Protein AF-A0A523YS04-F1 (afdb_monomer)

Secondary structure (DSSP, 8-state):
--SSHHHHHTTSSSSHHHHHHHHHHTTTTTSS-SS--HHHHHHHHHHHHH-HHHHHHHHTTPPEEHHHHHHHHHHTT-----HHHHHHHHS--HHHHSS-GGGTT-HHHHHHHHHHSEETTEEGGG-EE-HHHHHHHHHHHHHHHHHHHS-HHHHHHHHTT--HHHHHHHHGGG-S-HHHHHHHHHTSPPPSS-PPPPPTTTS--TTS--HHHHHHHHHHHHHHHHHH-HHHHHHHHHHS---HHHHHHHHHHHHHHHHHHHHHHHHHHHTT--

Solvent-accessible surface area (backbone atoms only — not comparable to full-atom values): 16155 Å² total; per-residue (Å²): 141,91,86,60,66,72,72,54,60,76,62,61,59,95,46,74,56,33,54,44,45,55,55,43,47,61,58,50,74,64,76,80,58,98,57,92,45,72,65,55,57,50,50,36,50,48,47,48,68,76,31,62,64,54,54,50,46,68,74,40,97,46,53,42,34,70,67,56,47,36,51,54,30,48,72,69,78,42,78,68,64,30,68,23,39,49,50,68,37,29,44,83,50,73,76,65,68,72,48,56,78,88,66,56,83,39,64,45,58,52,39,60,44,44,77,76,33,58,57,94,84,34,53,54,92,74,48,51,35,40,70,67,37,44,53,50,13,53,55,49,47,50,52,52,16,47,75,77,58,70,33,48,54,59,33,48,69,65,44,27,74,30,48,42,40,58,47,48,63,76,42,44,92,77,67,59,55,66,65,61,50,50,52,56,58,68,68,48,76,74,76,92,66,81,78,74,82,74,52,76,89,74,51,73,65,89,85,59,85,51,70,87,71,36,56,65,57,47,44,52,51,50,52,49,38,49,70,77,39,48,72,64,42,54,53,56,52,68,72,49,83,65,55,72,67,58,45,52,56,49,52,55,50,50,54,54,49,54,54,51,47,55,69,68,44,48,75,65,52,59,71,72,76,115

Foldseek 3Di:
DPPDPVVDVVQAAPDLLNVVVLVVVLVVVPVPDPDDDPVSVVLSVVLCVQCVVSVVCRPDQHFAALVNVQVNQVSSPHDRFDPLLCCLQQPDCPVVVVPPPVVVPAPPVVLVVLCVDDDVNHRSNPDTGGPVSRVRSSVVLVVQCCVQPVDSVVSCVPRRHDRNRVVCVSRVVVPDDPVVVVVVVVPDPDDPDDDDDDPPVRDDPPPDPDPPVCPVVVVVVLLCCCVVPVPVSVVVVVVDPDDPVVVVVVVVVSVVVVVVCCVPCVVVVVVVVD

pLDDT: mean 70.74, std 16.55, range [24.36, 95.44]

Structure (mmCIF, N/CA/C/O backbone):
data_AF-A0A523YS04-F1
#
_entry.id   AF-A0A523YS04-F1
#
loop_
_atom_site.group_PDB
_atom_site.id
_atom_site.type_symbol
_atom_site.label_atom_id
_atom_site.label_alt_id
_atom_site.label_comp_id
_atom_site.label_asym_id
_atom_site.label_entity_id
_atom_site.label_seq_id
_atom_site.pdbx_PDB_ins_code
_atom_site.Cartn_x
_atom_site.Cartn_y
_atom_site.Cartn_z
_atom_site.occupancy
_atom_site.B_iso_or_equiv
_atom_site.auth_seq_id
_atom_site.auth_comp_id
_atom_site.auth_asym_id
_atom_site.auth_atom_id
_atom_site.pdbx_PDB_model_num
ATOM 1 N N . MET A 1 1 ? -13.878 17.665 -5.834 1.00 30.77 1 MET A N 1
ATOM 2 C CA . MET A 1 1 ? -13.695 16.833 -4.626 1.00 30.77 1 MET A CA 1
ATOM 3 C C . MET A 1 1 ? -12.308 17.177 -4.100 1.00 30.77 1 MET A C 1
ATOM 5 O O . MET A 1 1 ? -11.351 16.696 -4.670 1.00 30.77 1 MET A O 1
ATOM 9 N N . ASN A 1 2 ? -12.208 18.118 -3.151 1.00 31.73 2 ASN A N 1
ATOM 10 C CA . ASN A 1 2 ? -10.954 18.813 -2.797 1.00 31.73 2 ASN A CA 1
ATOM 11 C C . ASN A 1 2 ? -10.686 18.769 -1.278 1.00 31.73 2 ASN A C 1
ATOM 13 O O . ASN A 1 2 ? -10.389 19.767 -0.639 1.00 31.73 2 ASN A O 1
ATOM 17 N N . PHE A 1 3 ? -10.895 17.601 -0.674 1.00 24.36 3 PHE A N 1
ATOM 18 C CA . PHE A 1 3 ? -10.728 17.377 0.763 1.00 24.36 3 PHE A CA 1
ATOM 19 C C . PHE A 1 3 ? -9.815 16.164 0.932 1.00 24.36 3 PHE A C 1
ATOM 21 O O . PHE A 1 3 ? -10.336 15.050 0.977 1.00 24.36 3 PHE A O 1
ATOM 28 N N . ARG A 1 4 ? -8.483 16.371 0.944 1.00 37.19 4 ARG A N 1
ATOM 29 C CA . ARG A 1 4 ? -7.430 15.512 1.561 1.00 37.19 4 ARG A CA 1
ATOM 30 C C . ARG A 1 4 ? -6.033 15.609 0.930 1.00 37.19 4 ARG A C 1
ATOM 32 O O . ARG A 1 4 ? -5.123 15.020 1.503 1.00 37.19 4 ARG A O 1
ATOM 39 N N . GLU A 1 5 ? -5.831 16.313 -0.181 1.00 35.84 5 GLU A N 1
ATOM 40 C CA . GLU A 1 5 ? -4.489 16.404 -0.789 1.00 35.84 5 GLU A CA 1
ATOM 41 C C . GLU A 1 5 ? -3.528 17.253 0.065 1.00 35.84 5 GLU A C 1
ATOM 43 O O . GLU A 1 5 ? -2.462 16.759 0.426 1.00 35.84 5 GLU A O 1
ATOM 48 N N . GLU A 1 6 ? -3.964 18.415 0.565 1.00 34.78 6 GLU A N 1
ATOM 49 C CA . GLU A 1 6 ? -3.136 19.297 1.415 1.00 34.78 6 GLU A CA 1
ATOM 50 C C . GLU A 1 6 ? -2.697 18.639 2.741 1.00 34.78 6 GLU A C 1
ATOM 52 O O . GLU A 1 6 ? -1.557 18.773 3.174 1.00 34.78 6 GLU A O 1
ATOM 57 N N . LEU A 1 7 ? -3.557 17.823 3.366 1.00 34.66 7 LEU A N 1
ATOM 58 C CA . LEU A 1 7 ? -3.246 17.182 4.656 1.00 34.66 7 LEU A CA 1
ATOM 59 C C . LEU A 1 7 ? -2.277 15.989 4.531 1.00 34.66 7 LEU A C 1
ATOM 61 O O . LEU A 1 7 ? -1.711 15.538 5.526 1.00 34.66 7 LEU A O 1
ATOM 65 N N . ILE A 1 8 ? -2.105 15.451 3.319 1.00 39.50 8 ILE A N 1
ATOM 66 C CA . ILE A 1 8 ? -1.147 14.377 3.012 1.00 39.50 8 ILE A CA 1
ATOM 67 C C . ILE A 1 8 ? 0.174 14.968 2.497 1.00 39.50 8 ILE A C 1
ATOM 69 O O . ILE A 1 8 ? 1.219 14.327 2.626 1.00 39.50 8 ILE A O 1
ATOM 73 N N . GLU A 1 9 ? 0.159 16.179 1.942 1.00 40.25 9 GLU A N 1
ATOM 74 C CA . GLU A 1 9 ? 1.363 16.864 1.472 1.00 40.25 9 GLU A CA 1
ATOM 75 C C . GLU A 1 9 ? 2.272 17.340 2.608 1.00 40.25 9 GLU A C 1
ATOM 77 O O . GLU A 1 9 ? 3.474 17.083 2.527 1.00 40.25 9 GLU A O 1
ATOM 82 N N . ASP A 1 10 ? 1.717 17.853 3.709 1.00 38.41 10 ASP A N 1
ATOM 83 C CA . ASP A 1 10 ? 2.519 18.352 4.839 1.00 38.41 10 ASP A CA 1
ATOM 84 C C . ASP A 1 10 ? 3.000 17.260 5.814 1.00 38.41 10 ASP A C 1
ATOM 86 O O . ASP A 1 10 ? 4.009 17.425 6.501 1.00 38.41 10 ASP A O 1
ATOM 90 N N . LEU A 1 11 ? 2.331 16.101 5.869 1.00 37.88 11 LEU A N 1
ATOM 91 C CA . LEU A 1 11 ? 2.656 15.044 6.843 1.00 37.88 11 LEU A CA 1
ATOM 92 C C . LEU A 1 11 ? 3.800 14.108 6.400 1.00 37.88 11 LEU A C 1
ATOM 94 O O . LEU A 1 11 ? 4.247 13.241 7.161 1.00 37.88 11 LEU A O 1
ATOM 98 N N . VAL A 1 12 ? 4.250 14.212 5.148 1.00 46.81 12 VAL A N 1
ATOM 99 C CA . VAL A 1 12 ? 4.975 13.124 4.483 1.00 46.81 12 VAL A CA 1
ATOM 100 C C . VAL A 1 12 ? 6.348 13.590 3.980 1.00 46.81 12 VAL A C 1
ATOM 102 O O . VAL A 1 12 ? 6.542 13.903 2.808 1.00 46.81 12 VAL A O 1
ATOM 105 N N . LEU A 1 13 ? 7.329 13.446 4.888 1.00 50.59 13 LEU A N 1
ATOM 106 C CA . LEU A 1 13 ? 8.740 13.095 4.633 1.00 50.59 13 LEU A CA 1
ATOM 107 C C . LEU A 1 13 ? 9.811 14.201 4.592 1.00 50.59 13 LEU A C 1
ATOM 109 O O . LEU A 1 13 ? 10.817 14.020 3.909 1.00 50.59 13 LEU A O 1
ATOM 113 N N . THR A 1 14 ? 9.744 15.271 5.374 1.00 46.66 14 THR A N 1
ATOM 114 C CA . THR A 1 14 ? 11.003 15.935 5.802 1.00 46.66 14 THR A CA 1
ATOM 115 C C . THR A 1 14 ? 11.655 15.218 6.994 1.00 46.66 14 THR A C 1
ATOM 117 O O . THR A 1 14 ? 12.860 15.350 7.210 1.00 46.66 14 THR A O 1
ATOM 120 N N . ASP A 1 15 ? 10.896 14.372 7.699 1.00 50.69 15 ASP A N 1
ATOM 121 C CA . ASP A 1 15 ? 11.325 13.647 8.895 1.00 50.69 15 ASP A CA 1
ATOM 122 C C . ASP A 1 15 ? 11.385 12.116 8.661 1.00 50.69 15 ASP A C 1
ATOM 124 O O . ASP A 1 15 ? 10.426 11.520 8.152 1.00 50.69 15 ASP A O 1
ATOM 128 N N . PRO A 1 16 ? 12.486 11.434 9.043 1.00 51.34 16 PRO A N 1
ATOM 129 C CA . PRO A 1 16 ? 12.542 9.984 9.245 1.00 51.34 16 PRO A CA 1
ATOM 130 C C . PRO A 1 16 ? 11.320 9.366 9.935 1.00 51.34 16 PRO A C 1
ATOM 132 O O . PRO A 1 16 ? 10.964 8.228 9.613 1.00 51.34 16 PRO A O 1
ATOM 135 N N . ALA A 1 17 ? 10.641 10.108 10.816 1.00 49.09 17 ALA A N 1
ATOM 136 C CA . ALA A 1 17 ? 9.421 9.640 11.456 1.00 49.09 17 ALA A CA 1
ATOM 137 C C . ALA A 1 17 ? 8.275 9.361 10.481 1.00 49.09 17 ALA A C 1
ATOM 139 O O . ALA A 1 17 ? 7.614 8.331 10.602 1.00 49.09 17 ALA A O 1
ATOM 140 N N . SER A 1 18 ? 8.103 10.191 9.451 1.00 53.31 18 SER A N 1
ATOM 141 C CA . SER A 1 18 ? 7.066 10.003 8.434 1.00 53.31 18 SER A CA 1
ATOM 142 C C . SER A 1 18 ? 7.276 8.728 7.614 1.00 53.31 18 SER A C 1
ATOM 144 O O . SER A 1 18 ? 6.300 8.138 7.172 1.00 53.31 18 SER A O 1
ATOM 146 N N . THR A 1 19 ? 8.519 8.256 7.427 1.00 54.72 19 THR A N 1
ATOM 147 C CA . THR A 1 19 ? 8.796 6.995 6.699 1.00 54.72 19 THR A CA 1
ATOM 148 C C . THR A 1 19 ? 8.399 5.785 7.534 1.00 54.72 19 THR A C 1
ATOM 150 O O . THR A 1 19 ? 7.782 4.849 7.028 1.00 54.72 19 THR A O 1
ATOM 153 N N . VAL A 1 20 ? 8.722 5.816 8.829 1.00 54.12 20 VAL A N 1
ATOM 154 C CA . VAL A 1 20 ? 8.355 4.747 9.762 1.00 54.12 20 VAL A CA 1
ATOM 155 C C . VAL A 1 20 ? 6.853 4.767 10.060 1.00 54.12 20 VAL A C 1
ATOM 157 O O . VAL A 1 20 ? 6.254 3.703 10.181 1.00 54.12 20 VAL A O 1
ATOM 160 N N . LEU A 1 21 ? 6.215 5.941 10.070 1.00 55.28 21 LEU A N 1
ATOM 161 C CA . LEU A 1 21 ? 4.758 6.078 10.064 1.00 55.28 21 LEU A CA 1
ATOM 162 C C . LEU A 1 21 ? 4.161 5.514 8.776 1.00 55.28 21 LEU A C 1
ATOM 164 O O . LEU A 1 21 ? 3.240 4.721 8.868 1.00 55.28 21 LEU A O 1
ATOM 168 N N . LEU A 1 22 ? 4.696 5.821 7.589 1.00 57.56 22 LEU A N 1
ATOM 169 C CA . LEU A 1 22 ? 4.218 5.266 6.311 1.00 57.56 22 LEU A CA 1
ATOM 170 C C . LEU A 1 22 ? 4.260 3.726 6.307 1.00 57.56 22 LEU A C 1
ATOM 172 O O . LEU A 1 22 ? 3.346 3.053 5.836 1.00 57.56 22 LEU A O 1
ATOM 176 N N . ILE A 1 23 ? 5.312 3.179 6.908 1.00 55.62 23 ILE A N 1
ATOM 177 C CA . ILE A 1 23 ? 5.517 1.758 7.170 1.00 55.62 23 ILE A CA 1
ATOM 178 C C . ILE A 1 23 ? 4.533 1.206 8.223 1.00 55.62 23 ILE A C 1
ATOM 180 O O . ILE A 1 23 ? 3.983 0.118 8.054 1.00 55.62 23 ILE A O 1
ATOM 184 N N . GLY A 1 24 ? 4.289 1.941 9.309 1.00 58.28 24 GLY A N 1
ATOM 185 C CA . GLY A 1 24 ? 3.264 1.625 10.304 1.00 58.28 24 GLY A CA 1
ATOM 186 C C . GLY A 1 24 ? 1.855 1.674 9.704 1.00 58.28 24 GLY A C 1
ATOM 187 O O . GLY A 1 24 ? 1.011 0.847 10.028 1.00 58.28 24 GLY A O 1
ATOM 188 N N . TYR A 1 25 ? 1.629 2.555 8.732 1.00 53.62 25 TYR A N 1
ATOM 189 C CA . TYR A 1 25 ? 0.399 2.686 7.959 1.00 53.62 25 TYR A CA 1
ATOM 190 C C . TYR A 1 25 ? 0.177 1.492 7.024 1.00 53.62 25 TYR A C 1
ATOM 192 O O . TYR A 1 25 ? -0.967 1.068 6.870 1.00 53.62 25 TYR A O 1
ATOM 200 N N . LEU A 1 26 ? 1.237 0.871 6.480 1.00 53.47 26 LEU A N 1
ATOM 201 C CA . LEU A 1 26 ? 1.123 -0.418 5.776 1.00 53.47 26 LEU A CA 1
ATOM 202 C C . LEU A 1 26 ? 0.589 -1.543 6.688 1.00 53.47 26 LEU A C 1
ATOM 204 O O . LEU A 1 26 ? 0.073 -2.538 6.181 1.00 53.47 26 LEU A O 1
ATOM 208 N N . ARG A 1 27 ? 0.657 -1.396 8.023 1.00 52.44 27 ARG A N 1
ATOM 209 C CA . ARG A 1 27 ? 0.060 -2.347 8.981 1.00 52.44 27 ARG A CA 1
ATOM 210 C C . ARG A 1 27 ? -1.458 -2.186 9.124 1.00 52.44 27 ARG A C 1
ATOM 212 O O . ARG A 1 27 ? -2.102 -3.108 9.608 1.00 52.44 27 ARG A O 1
ATOM 219 N N . GLY A 1 28 ? -2.030 -1.044 8.727 1.00 47.72 28 GLY A N 1
ATOM 220 C CA . GLY A 1 28 ? -3.400 -0.669 9.099 1.00 47.72 28 GLY A CA 1
ATOM 221 C C . GLY A 1 28 ? -3.565 -0.318 10.586 1.00 47.72 28 GLY A C 1
ATOM 222 O O . GLY A 1 28 ? -4.682 -0.062 11.022 1.00 47.72 28 GLY A O 1
ATOM 223 N N . ASP A 1 29 ? -2.469 -0.268 11.350 1.00 47.31 29 ASP A N 1
ATOM 224 C CA . ASP A 1 29 ? -2.491 -0.050 12.803 1.00 47.31 29 ASP A CA 1
ATOM 225 C C . ASP A 1 29 ? -2.738 1.426 13.172 1.00 47.31 29 ASP A C 1
ATOM 227 O O . ASP A 1 29 ? -3.192 1.723 14.271 1.00 47.31 29 ASP A O 1
ATOM 231 N N . ILE A 1 30 ? -2.526 2.352 12.229 1.00 50.19 30 ILE A N 1
ATOM 232 C CA . ILE A 1 30 ? -2.719 3.805 12.408 1.00 50.19 30 ILE A CA 1
ATOM 233 C C . ILE A 1 30 ? -4.088 4.251 11.850 1.00 50.19 30 ILE A C 1
ATOM 235 O O . ILE A 1 30 ? -4.283 5.379 11.414 1.00 50.19 30 ILE A O 1
ATOM 239 N N . ALA A 1 31 ? -5.074 3.351 11.791 1.00 42.69 31 ALA A N 1
ATOM 240 C CA . ALA A 1 31 ? -6.420 3.711 11.339 1.00 42.69 31 ALA A CA 1
ATOM 241 C C . ALA A 1 31 ? -7.258 4.423 12.423 1.00 42.69 31 ALA A C 1
ATOM 243 O O . ALA A 1 31 ? -8.330 4.932 12.110 1.00 42.69 31 ALA A O 1
ATOM 244 N N . ALA A 1 32 ? -6.791 4.485 13.678 1.00 38.41 32 ALA A N 1
ATOM 245 C CA . ALA A 1 32 ? -7.613 4.939 14.805 1.00 38.41 32 ALA A CA 1
ATOM 246 C C . ALA A 1 32 ? -7.128 6.207 15.534 1.00 38.41 32 ALA A C 1
ATOM 248 O O . ALA A 1 32 ? -7.861 6.722 16.375 1.00 38.41 32 ALA A O 1
ATOM 249 N N . ALA A 1 33 ? -5.939 6.743 15.243 1.00 33.62 33 ALA A N 1
ATOM 250 C CA . ALA A 1 33 ? -5.368 7.834 16.034 1.00 33.62 33 ALA A CA 1
ATOM 251 C C . ALA A 1 33 ? -5.125 9.085 15.184 1.00 33.62 33 ALA A C 1
ATOM 253 O O . ALA A 1 33 ? -4.097 9.234 14.532 1.00 33.62 33 ALA A O 1
ATOM 254 N N . GLY A 1 34 ? -6.062 10.032 15.245 1.00 40.34 34 GLY A N 1
ATOM 255 C CA . GLY A 1 34 ? -5.853 11.422 14.824 1.00 40.34 34 GLY A CA 1
ATOM 256 C C . GLY A 1 34 ? -4.891 12.189 15.743 1.00 40.34 34 GLY A C 1
ATOM 257 O O . GLY A 1 34 ? -5.148 13.340 16.073 1.00 40.34 34 GLY A O 1
ATOM 258 N N . GLY A 1 35 ? -3.811 11.555 16.198 1.00 46.44 35 GLY A N 1
ATOM 259 C CA . GLY A 1 35 ? -2.810 12.166 17.058 1.00 46.44 35 GLY A CA 1
ATOM 260 C C . GLY A 1 35 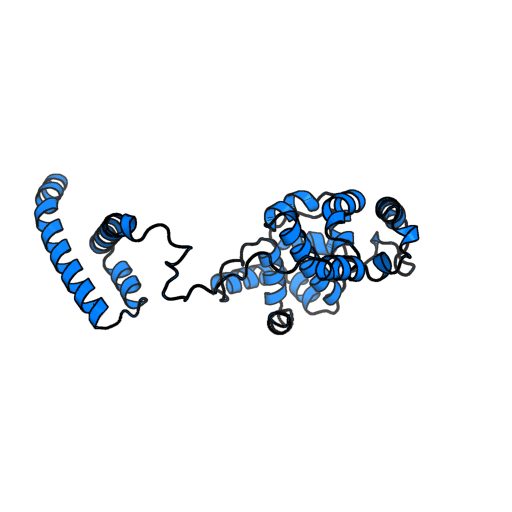? -1.613 11.246 17.229 1.00 46.44 35 GLY A C 1
ATOM 261 O O . GLY A 1 35 ? -1.781 10.092 17.614 1.00 46.44 35 GLY A O 1
ATOM 262 N N . GLU A 1 36 ? -0.420 11.777 16.958 1.00 52.53 36 GLU A N 1
ATOM 263 C CA . GLU A 1 36 ? 0.857 11.128 17.247 1.00 52.53 36 GLU A CA 1
ATOM 264 C C . GLU A 1 36 ? 0.912 10.774 18.737 1.00 52.53 36 GLU A C 1
ATOM 266 O O . GLU A 1 36 ? 1.201 11.619 19.593 1.00 52.53 36 GLU A O 1
ATOM 271 N N . SER A 1 37 ? 0.610 9.529 19.084 1.00 62.25 37 SER A N 1
ATOM 272 C CA . SER A 1 37 ? 0.760 9.103 20.467 1.00 62.25 37 SER A CA 1
ATOM 273 C C . SER A 1 37 ? 2.254 9.074 20.806 1.00 62.25 37 SER A C 1
ATOM 275 O O . SER A 1 37 ? 3.102 8.757 19.966 1.00 62.25 37 SER A O 1
ATOM 277 N N . ALA A 1 38 ? 2.615 9.407 22.049 1.00 65.38 38 ALA A N 1
ATOM 278 C CA . ALA A 1 38 ? 4.011 9.356 22.495 1.00 65.38 38 ALA A CA 1
ATOM 279 C C . ALA A 1 38 ? 4.654 7.976 22.230 1.00 65.38 38 ALA A C 1
ATOM 281 O O . ALA A 1 38 ? 5.838 7.899 21.904 1.00 65.38 38 ALA A O 1
ATOM 282 N N . SER A 1 39 ? 3.853 6.902 22.263 1.00 65.81 39 SER A N 1
ATOM 283 C CA . SER A 1 39 ? 4.303 5.545 21.950 1.00 65.81 39 SER A CA 1
ATOM 284 C C . SER A 1 39 ? 4.648 5.339 20.473 1.00 65.81 39 SER A C 1
ATOM 286 O O . SER A 1 39 ? 5.566 4.580 20.172 1.00 65.81 39 SER A O 1
ATOM 288 N N . GLU A 1 40 ? 3.961 6.006 19.540 1.00 63.50 40 GLU A N 1
ATOM 289 C CA . GLU A 1 40 ? 4.297 5.933 18.111 1.00 63.50 40 GLU A CA 1
ATOM 290 C C . GLU A 1 40 ? 5.622 6.632 17.823 1.00 63.50 40 GLU A C 1
ATOM 292 O O . GLU A 1 40 ? 6.494 6.039 17.187 1.00 63.50 40 GLU A O 1
ATOM 297 N N . LYS A 1 41 ? 5.827 7.843 18.361 1.00 67.12 41 LYS A N 1
ATOM 298 C CA . LYS A 1 41 ? 7.117 8.547 18.253 1.00 67.12 41 LYS A CA 1
ATOM 299 C C . LYS A 1 41 ? 8.254 7.724 18.847 1.00 67.12 41 LYS A C 1
ATOM 301 O O . LYS A 1 41 ? 9.338 7.653 18.272 1.00 67.12 41 LYS A O 1
ATOM 306 N N . GLU A 1 42 ? 8.019 7.071 19.978 1.00 75.19 42 GLU A N 1
ATOM 307 C CA . GLU A 1 42 ? 9.026 6.236 20.625 1.00 75.19 42 GLU A CA 1
ATOM 308 C C . GLU A 1 42 ? 9.333 4.952 19.841 1.00 75.19 42 GLU A C 1
ATOM 310 O O . GLU A 1 42 ? 10.506 4.595 19.687 1.00 75.19 42 GLU A O 1
ATOM 315 N N . TYR A 1 43 ? 8.316 4.302 19.266 1.00 70.38 43 TYR A N 1
ATOM 316 C CA . TYR A 1 43 ? 8.489 3.153 18.375 1.00 70.38 43 TYR A CA 1
ATOM 317 C C . TYR A 1 43 ? 9.272 3.533 17.115 1.00 70.38 43 TYR A C 1
ATOM 319 O O . TYR A 1 43 ? 10.261 2.888 16.768 1.00 70.38 43 TYR A O 1
ATOM 327 N N . VAL A 1 44 ? 8.893 4.640 16.481 1.00 65.94 44 VAL A N 1
ATOM 328 C CA . VAL A 1 44 ? 9.584 5.215 15.327 1.00 65.94 44 VAL A CA 1
ATOM 329 C C . VAL A 1 44 ? 11.053 5.494 15.645 1.00 65.94 44 VAL A C 1
ATOM 331 O O . VAL A 1 44 ? 11.951 5.037 14.933 1.00 65.94 44 VAL A O 1
ATOM 334 N N . ASN A 1 45 ? 11.315 6.178 16.758 1.00 70.19 45 ASN A N 1
ATOM 335 C CA . ASN A 1 45 ? 12.669 6.466 17.219 1.00 70.19 45 ASN A CA 1
ATOM 336 C C . ASN A 1 45 ? 13.439 5.187 17.575 1.00 70.19 45 ASN A C 1
ATOM 338 O O . ASN A 1 45 ? 14.651 5.122 17.381 1.00 70.19 45 ASN A O 1
ATOM 342 N N . SER A 1 46 ? 12.770 4.144 18.072 1.00 75.44 46 SER A N 1
ATOM 343 C CA . SER A 1 46 ? 13.363 2.819 18.289 1.00 75.44 46 SER A CA 1
ATOM 344 C C . SER A 1 46 ? 13.802 2.172 16.970 1.00 75.44 46 SER A C 1
ATOM 346 O O . SER A 1 46 ? 14.949 1.742 16.860 1.00 75.44 46 SER A O 1
ATOM 348 N N . CYS A 1 47 ? 12.959 2.187 15.934 1.00 65.75 47 CYS A N 1
ATOM 349 C CA . CYS A 1 47 ? 13.312 1.690 14.600 1.00 65.75 47 CYS A CA 1
ATOM 350 C C . CYS A 1 47 ? 14.476 2.478 13.979 1.00 65.75 47 CYS A C 1
ATOM 352 O O . CYS A 1 47 ? 15.431 1.877 13.488 1.00 65.75 47 CYS A O 1
ATOM 354 N N . ILE A 1 48 ? 14.453 3.814 14.061 1.00 68.00 48 ILE A N 1
ATOM 355 C CA . ILE A 1 48 ? 15.542 4.671 13.559 1.00 68.00 48 ILE A CA 1
ATOM 356 C C . ILE A 1 48 ? 16.856 4.383 14.300 1.00 68.00 48 ILE A C 1
ATOM 358 O O . ILE A 1 48 ? 17.911 4.322 13.669 1.00 68.00 48 ILE A O 1
ATOM 362 N N . ARG A 1 49 ? 16.807 4.173 15.625 1.00 76.06 49 ARG A N 1
ATOM 363 C CA . ARG A 1 49 ? 17.983 3.795 16.431 1.00 76.06 49 ARG A CA 1
ATOM 364 C C . ARG A 1 49 ? 18.550 2.437 16.021 1.00 76.06 49 ARG A C 1
ATOM 366 O O . ARG A 1 49 ? 19.765 2.294 15.945 1.00 76.06 49 ARG A O 1
ATOM 373 N N . ARG A 1 50 ? 17.685 1.461 15.731 1.00 68.25 50 ARG A N 1
ATOM 374 C CA . ARG A 1 50 ? 18.082 0.105 15.309 1.00 68.25 50 ARG A CA 1
ATOM 375 C C . ARG A 1 50 ? 18.624 0.052 13.881 1.00 68.25 50 ARG A C 1
ATOM 377 O O . ARG A 1 50 ? 19.340 -0.883 13.544 1.00 68.25 50 ARG A O 1
ATOM 384 N N . ALA A 1 51 ? 18.318 1.053 13.059 1.00 68.81 51 ALA A N 1
ATOM 385 C CA . ALA A 1 51 ? 18.699 1.079 11.656 1.00 68.81 51 ALA A CA 1
ATOM 386 C C . ALA A 1 51 ? 19.299 2.440 11.247 1.00 68.81 51 ALA A C 1
ATOM 388 O O . ALA A 1 51 ? 18.681 3.204 10.503 1.00 68.81 51 ALA A O 1
ATOM 389 N N . PRO A 1 52 ? 20.541 2.764 11.655 1.00 71.75 52 PRO A N 1
ATOM 390 C CA . PRO A 1 52 ? 21.206 4.008 11.246 1.00 71.75 52 PRO A CA 1
ATOM 391 C C . PRO A 1 52 ? 21.374 4.120 9.719 1.00 71.75 52 PRO A C 1
ATOM 393 O O . PRO A 1 52 ? 21.431 5.224 9.174 1.00 71.75 52 PRO A O 1
ATOM 396 N N . GLN A 1 53 ? 21.393 2.985 9.014 1.00 67.81 53 GLN A N 1
ATOM 397 C CA . GLN A 1 53 ? 21.371 2.926 7.552 1.00 67.81 53 GLN A CA 1
ATOM 398 C C . GLN A 1 53 ? 20.051 3.462 6.974 1.00 67.81 53 GLN A C 1
ATOM 400 O O . GLN A 1 53 ? 20.081 4.184 5.985 1.00 67.81 53 GLN A O 1
ATOM 405 N N . LEU A 1 54 ? 18.922 3.234 7.653 1.00 67.88 54 LEU A N 1
ATOM 406 C CA . LEU A 1 54 ? 17.603 3.774 7.302 1.00 67.88 54 LEU A CA 1
ATOM 407 C C . LEU A 1 54 ? 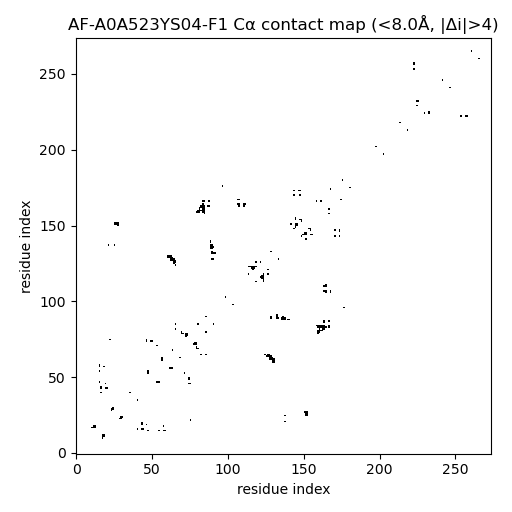17.628 5.304 7.314 1.00 67.88 54 LEU A C 1
ATOM 409 O O . LEU A 1 54 ? 17.141 5.951 6.395 1.00 67.88 54 LEU A O 1
ATOM 413 N N . LYS A 1 55 ? 18.287 5.900 8.316 1.00 71.25 55 LYS A N 1
ATOM 414 C CA . LYS A 1 55 ? 18.465 7.356 8.403 1.00 71.25 55 LYS A CA 1
ATOM 415 C C . LYS A 1 55 ? 19.294 7.898 7.236 1.00 71.25 55 LYS A C 1
ATOM 417 O O . LYS A 1 55 ? 18.964 8.961 6.719 1.00 71.25 55 LYS A O 1
ATOM 422 N N . LYS A 1 56 ? 20.340 7.181 6.804 1.00 71.38 56 LYS A N 1
ATOM 423 C CA . LYS A 1 56 ? 21.125 7.546 5.610 1.00 71.38 56 LYS A CA 1
ATOM 424 C C . LYS A 1 56 ? 20.303 7.398 4.326 1.00 71.38 56 LYS A C 1
ATOM 426 O O . LYS A 1 56 ? 20.342 8.296 3.496 1.00 71.38 56 LYS A O 1
ATOM 431 N N . MET A 1 57 ? 19.522 6.326 4.207 1.00 66.75 57 MET A N 1
ATOM 432 C CA . MET A 1 57 ? 18.649 6.064 3.057 1.00 66.75 57 MET A CA 1
ATOM 433 C C . MET A 1 57 ? 17.520 7.094 2.935 1.00 66.75 57 MET A C 1
ATOM 435 O O . MET A 1 57 ? 17.201 7.505 1.830 1.00 66.75 57 MET A O 1
ATOM 439 N N . ILE A 1 58 ? 16.949 7.545 4.057 1.00 66.88 58 ILE A N 1
ATOM 440 C CA . ILE A 1 58 ? 15.873 8.548 4.074 1.00 66.88 58 ILE A CA 1
ATOM 441 C C . ILE A 1 58 ? 16.409 9.966 3.842 1.00 66.88 58 ILE A C 1
ATOM 443 O O . ILE A 1 58 ? 15.742 10.776 3.200 1.00 66.88 58 ILE A O 1
ATOM 447 N N . LYS A 1 59 ? 17.587 10.295 4.393 1.00 72.19 59 LYS A N 1
ATOM 448 C CA . LYS A 1 59 ? 18.180 11.635 4.255 1.00 72.19 59 LYS A CA 1
ATOM 449 C C . LYS A 1 59 ? 18.891 11.851 2.922 1.00 72.19 59 LYS A C 1
ATOM 451 O O . LYS A 1 59 ? 19.001 12.992 2.489 1.00 72.19 59 LYS A O 1
ATOM 456 N N . GLY A 1 60 ? 19.410 10.796 2.301 1.00 68.31 60 GLY A N 1
ATOM 457 C CA . GLY A 1 60 ? 19.977 10.886 0.963 1.00 68.31 60 GLY A CA 1
ATOM 458 C C . GLY A 1 60 ? 18.879 10.897 -0.098 1.00 68.31 60 GLY A C 1
ATOM 459 O O . GLY A 1 60 ? 17.817 10.313 0.100 1.00 68.31 60 GLY A O 1
ATOM 460 N N . ASN A 1 61 ? 19.171 11.446 -1.279 1.00 69.94 61 ASN A N 1
ATOM 461 C CA . ASN A 1 61 ? 18.441 11.130 -2.519 1.00 69.94 61 ASN A CA 1
ATOM 462 C C . ASN A 1 61 ? 18.701 9.668 -2.953 1.00 69.94 61 ASN A C 1
ATOM 464 O O . ASN A 1 61 ? 18.934 9.371 -4.124 1.00 69.94 61 ASN A O 1
ATOM 468 N N . CYS A 1 62 ? 18.745 8.746 -1.991 1.00 74.81 62 CYS A N 1
ATOM 469 C CA . CYS A 1 62 ? 19.024 7.346 -2.212 1.00 74.81 62 CYS A CA 1
ATOM 470 C C . CYS A 1 62 ? 17.815 6.723 -2.898 1.00 74.81 62 CYS A C 1
ATOM 472 O O . CYS A 1 62 ? 16.684 6.817 -2.423 1.00 74.81 62 CYS A O 1
ATOM 474 N N . ARG A 1 63 ? 18.076 6.076 -4.028 1.00 87.81 63 ARG A N 1
ATOM 475 C CA . ARG A 1 63 ? 17.095 5.231 -4.694 1.00 87.81 63 ARG A CA 1
ATOM 476 C C . ARG A 1 63 ? 17.145 3.847 -4.036 1.00 87.81 63 ARG A C 1
ATOM 478 O O . ARG A 1 63 ? 18.233 3.375 -3.714 1.00 87.81 63 ARG A O 1
ATOM 485 N N . LEU A 1 64 ? 15.991 3.224 -3.815 1.00 89.12 64 LEU A N 1
ATOM 486 C CA . LEU A 1 64 ? 15.858 1.933 -3.142 1.00 89.12 64 LEU A CA 1
ATOM 487 C C . LEU A 1 64 ? 15.724 0.806 -4.162 1.00 89.12 64 LEU A C 1
ATOM 489 O O . LEU A 1 64 ? 14.774 0.780 -4.942 1.00 89.12 64 LEU A O 1
ATOM 493 N N . SER A 1 65 ? 16.637 -0.157 -4.127 1.00 91.94 65 SER A N 1
ATOM 494 C CA . SER A 1 65 ? 16.472 -1.407 -4.869 1.00 91.94 65 SER A CA 1
ATOM 495 C C . SER A 1 65 ? 15.432 -2.313 -4.203 1.00 91.94 65 SER A C 1
ATOM 497 O O . SER A 1 65 ? 15.135 -2.175 -3.014 1.00 91.94 65 SER A O 1
ATOM 499 N N . PHE A 1 66 ? 14.925 -3.311 -4.930 1.00 91.75 66 PHE A N 1
ATOM 500 C CA . PHE A 1 66 ? 14.050 -4.350 -4.365 1.00 91.75 66 PHE A CA 1
ATOM 501 C C . PHE A 1 66 ? 14.659 -5.043 -3.131 1.00 91.75 66 PHE A C 1
ATOM 503 O O . PHE A 1 66 ? 13.970 -5.289 -2.139 1.00 91.75 66 PHE A O 1
ATOM 510 N N . ALA A 1 67 ? 15.961 -5.349 -3.174 1.00 91.44 67 ALA A N 1
ATOM 511 C CA . ALA A 1 67 ? 16.659 -5.977 -2.055 1.00 91.44 67 ALA A CA 1
ATOM 512 C C . ALA A 1 67 ? 16.719 -5.037 -0.843 1.00 91.44 67 ALA A C 1
ATOM 514 O O . ALA A 1 67 ? 16.339 -5.429 0.256 1.00 91.44 67 ALA A O 1
ATOM 515 N N . GLN A 1 68 ? 17.104 -3.773 -1.056 1.00 89.25 68 GLN A N 1
ATOM 516 C CA . GLN A 1 68 ? 17.131 -2.754 -0.001 1.00 89.25 68 GLN A CA 1
ATOM 517 C C . GLN A 1 68 ? 15.744 -2.511 0.595 1.00 89.25 68 GLN A C 1
ATOM 519 O O . GLN A 1 68 ? 15.619 -2.323 1.801 1.00 89.25 68 GLN A O 1
ATOM 524 N N . PHE A 1 69 ? 14.701 -2.547 -0.234 1.00 89.88 69 PHE A N 1
ATOM 525 C CA . PHE A 1 69 ? 13.322 -2.434 0.215 1.00 89.88 69 PHE A CA 1
ATOM 526 C C . PHE A 1 69 ? 12.920 -3.594 1.131 1.00 89.88 69 PHE A C 1
ATOM 528 O O . PHE A 1 69 ? 12.330 -3.378 2.183 1.00 89.88 69 PHE A O 1
ATOM 535 N N . ASN A 1 70 ? 13.277 -4.831 0.788 1.00 90.50 70 ASN A N 1
ATOM 536 C CA . ASN A 1 70 ? 12.991 -5.980 1.646 1.00 90.50 70 ASN A CA 1
ATOM 537 C C . ASN A 1 70 ? 13.798 -5.982 2.950 1.00 90.50 70 ASN A C 1
ATOM 539 O O . ASN A 1 70 ? 13.264 -6.373 3.984 1.00 90.50 70 ASN A O 1
ATOM 543 N N . GLU A 1 71 ? 15.043 -5.511 2.935 1.00 87.44 71 GLU A N 1
ATOM 544 C CA . GLU A 1 71 ? 15.811 -5.319 4.171 1.00 87.44 71 GLU A CA 1
ATOM 545 C C . GLU A 1 71 ? 15.192 -4.221 5.044 1.00 87.44 71 GLU A C 1
ATOM 547 O O . GLU A 1 71 ? 15.058 -4.392 6.256 1.00 87.44 71 GLU A O 1
ATOM 552 N N . LEU A 1 72 ? 14.702 -3.137 4.429 1.00 83.81 72 LEU A N 1
ATOM 553 C CA . LEU A 1 72 ? 13.913 -2.114 5.115 1.00 83.81 72 LEU A CA 1
ATOM 554 C C . LEU A 1 72 ? 12.691 -2.735 5.799 1.00 83.81 72 LEU A C 1
ATOM 556 O O . LEU A 1 72 ? 12.436 -2.404 6.951 1.00 83.81 72 LEU A O 1
ATOM 560 N N . LEU A 1 73 ? 11.978 -3.644 5.118 1.00 84.88 73 LEU A N 1
ATOM 561 C CA . LEU A 1 73 ? 10.832 -4.369 5.672 1.00 84.88 73 LEU A CA 1
ATOM 562 C C . LEU A 1 73 ? 11.214 -5.302 6.829 1.00 84.88 73 LEU A C 1
ATOM 564 O O . LEU A 1 73 ? 10.466 -5.411 7.797 1.00 84.88 73 LEU A O 1
ATOM 568 N N . LEU A 1 74 ? 12.371 -5.956 6.783 1.00 85.94 74 LEU A N 1
ATOM 569 C CA . LEU A 1 74 ? 12.819 -6.803 7.890 1.00 85.94 74 LEU A CA 1
ATOM 570 C C . LEU A 1 74 ? 13.182 -5.987 9.135 1.00 85.94 74 LEU A C 1
ATOM 572 O O . LEU A 1 74 ? 12.832 -6.374 10.249 1.00 85.94 74 LEU A O 1
ATOM 576 N N . LEU A 1 75 ? 13.817 -4.826 8.959 1.00 78.56 75 LEU A N 1
ATOM 577 C CA . LEU A 1 75 ? 14.220 -3.942 10.062 1.00 78.56 75 LEU A CA 1
ATOM 578 C C . LEU A 1 75 ? 13.039 -3.432 10.907 1.00 78.56 75 LEU A C 1
ATOM 580 O O . LEU A 1 75 ? 13.213 -3.043 12.063 1.00 78.56 75 LEU A O 1
ATOM 584 N N . ILE A 1 76 ? 11.837 -3.439 10.336 1.00 74.38 76 ILE A N 1
ATOM 585 C CA . ILE A 1 76 ? 10.577 -2.992 10.953 1.00 74.38 76 ILE A CA 1
ATOM 586 C C . ILE A 1 76 ? 9.654 -4.170 11.317 1.00 74.38 76 ILE A C 1
ATOM 588 O O . ILE A 1 76 ? 8.454 -3.970 11.539 1.00 74.38 76 ILE A O 1
ATOM 592 N N . ASP A 1 77 ? 10.193 -5.392 11.325 1.00 81.56 77 ASP A N 1
ATOM 593 C CA . ASP A 1 77 ? 9.463 -6.630 11.604 1.00 81.56 77 ASP A CA 1
ATOM 594 C C . ASP A 1 77 ? 8.241 -6.814 10.679 1.00 81.56 77 ASP A C 1
ATOM 596 O O . ASP A 1 77 ? 7.077 -6.931 11.095 1.00 81.56 77 ASP A O 1
ATOM 600 N N . LYS A 1 78 ? 8.492 -6.735 9.366 1.00 84.06 78 LYS A N 1
ATOM 601 C CA . LYS A 1 78 ? 7.522 -7.063 8.317 1.00 84.06 78 LYS A CA 1
ATOM 602 C C . LYS A 1 78 ? 8.026 -8.190 7.440 1.00 84.06 78 LYS A C 1
ATOM 604 O O . LYS A 1 78 ? 9.216 -8.401 7.234 1.00 84.06 78 LYS A O 1
ATOM 609 N N . ASN A 1 79 ? 7.050 -8.905 6.891 1.00 89.12 79 ASN A N 1
ATOM 610 C CA . ASN A 1 79 ? 7.310 -9.941 5.911 1.00 89.12 79 ASN A CA 1
ATOM 611 C C . ASN A 1 79 ? 7.871 -9.312 4.641 1.00 89.12 79 ASN A C 1
ATOM 613 O O . ASN A 1 79 ? 7.390 -8.267 4.202 1.00 89.12 79 ASN A O 1
ATOM 617 N N . ARG A 1 80 ? 8.832 -10.007 4.036 1.00 93.44 80 ARG A N 1
ATOM 618 C CA . ARG A 1 80 ? 9.315 -9.686 2.698 1.00 93.44 80 ARG A CA 1
ATOM 619 C C . ARG A 1 80 ? 8.169 -9.726 1.687 1.00 93.44 80 ARG A C 1
ATOM 621 O O . ARG A 1 80 ? 7.199 -10.472 1.852 1.00 93.44 80 ARG A O 1
ATOM 628 N N . ILE A 1 81 ? 8.325 -8.938 0.637 1.00 94.56 81 ILE A N 1
ATOM 629 C CA . ILE A 1 81 ? 7.459 -8.932 -0.534 1.00 94.56 81 ILE A CA 1
ATOM 630 C C . ILE A 1 81 ? 8.188 -9.541 -1.732 1.00 94.56 81 ILE A C 1
ATOM 632 O O . ILE A 1 81 ? 9.414 -9.467 -1.859 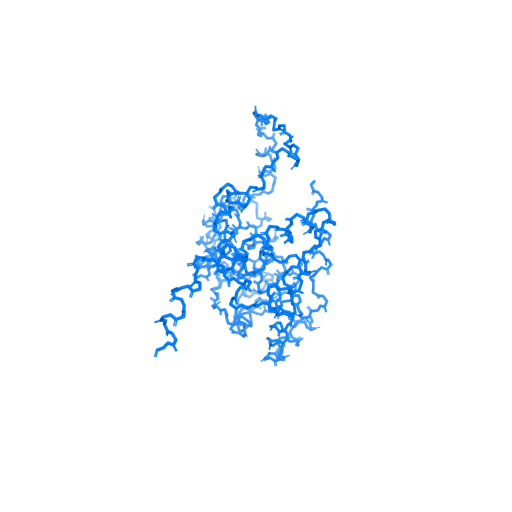1.00 94.56 81 ILE A O 1
ATOM 636 N N . GLY A 1 82 ? 7.414 -10.134 -2.627 1.00 94.19 82 GLY A N 1
ATOM 637 C CA . GLY A 1 82 ? 7.849 -10.616 -3.922 1.00 94.19 82 GLY A CA 1
ATOM 638 C C . GLY A 1 82 ? 8.084 -9.473 -4.904 1.00 94.19 82 GLY A C 1
ATOM 639 O O . GLY A 1 82 ? 7.577 -8.357 -4.754 1.00 94.19 82 GLY A O 1
ATOM 640 N N . LYS A 1 83 ? 8.854 -9.776 -5.951 1.00 92.62 83 LYS A N 1
ATOM 641 C CA . LYS A 1 83 ? 9.160 -8.833 -7.032 1.00 92.62 83 LYS A CA 1
ATOM 642 C C . LYS A 1 83 ? 7.898 -8.307 -7.713 1.00 92.62 83 LYS A C 1
ATOM 644 O O . LYS A 1 83 ? 7.835 -7.123 -8.012 1.00 92.62 83 LYS A O 1
ATOM 649 N N . GLY A 1 84 ? 6.890 -9.163 -7.908 1.00 91.06 84 GLY A N 1
ATOM 650 C CA . GLY A 1 84 ? 5.643 -8.765 -8.559 1.00 91.06 84 GLY A CA 1
ATOM 651 C C . GLY A 1 84 ? 4.937 -7.632 -7.824 1.00 91.06 84 GLY A C 1
ATOM 652 O O . GLY A 1 84 ? 4.626 -6.606 -8.421 1.00 91.06 84 GLY A O 1
ATOM 653 N N . PHE A 1 85 ? 4.806 -7.769 -6.504 1.00 94.00 85 PHE A N 1
ATOM 654 C CA . PHE A 1 85 ? 4.280 -6.714 -5.644 1.00 94.00 85 PHE A CA 1
ATOM 655 C C . PHE A 1 85 ? 5.112 -5.432 -5.730 1.00 94.00 85 PHE A C 1
ATOM 657 O O . PHE A 1 85 ? 4.561 -4.346 -5.903 1.00 94.00 85 PHE A O 1
ATOM 664 N N . PHE A 1 86 ? 6.439 -5.547 -5.618 1.00 92.94 86 PHE A N 1
ATOM 665 C CA . PHE A 1 86 ? 7.321 -4.382 -5.645 1.00 92.94 86 PHE A CA 1
ATOM 666 C C . PHE A 1 86 ? 7.185 -3.599 -6.955 1.00 92.94 86 PHE A C 1
ATOM 668 O O . PHE A 1 86 ? 6.967 -2.390 -6.937 1.00 92.94 86 PHE A O 1
ATOM 675 N N . TYR A 1 87 ? 7.270 -4.293 -8.087 1.00 90.38 87 TYR A N 1
ATOM 676 C CA . TYR A 1 87 ? 7.243 -3.653 -9.393 1.00 90.38 87 TYR A CA 1
ATOM 677 C C . TYR A 1 87 ? 5.872 -3.078 -9.737 1.00 90.38 87 TYR A C 1
ATOM 679 O O . TYR A 1 87 ? 5.802 -1.956 -10.220 1.00 90.38 87 TYR A O 1
ATOM 687 N N . TYR A 1 88 ? 4.787 -3.782 -9.412 1.00 90.00 88 TYR A N 1
ATOM 688 C CA . TYR A 1 88 ? 3.435 -3.295 -9.689 1.00 90.00 88 TYR A CA 1
ATOM 689 C C . TYR A 1 88 ? 3.104 -1.993 -8.947 1.00 90.00 88 TYR A C 1
ATOM 691 O O . TYR A 1 88 ? 2.527 -1.056 -9.509 1.00 90.00 88 TYR A O 1
ATOM 699 N N . PHE A 1 89 ? 3.459 -1.915 -7.662 1.00 91.44 89 PHE A N 1
ATOM 700 C CA . PHE A 1 89 ? 3.095 -0.755 -6.858 1.00 91.44 89 PHE A CA 1
ATOM 701 C C . PHE A 1 89 ? 4.110 0.377 -6.955 1.00 91.44 89 PHE A C 1
ATOM 703 O O . PHE A 1 89 ? 3.692 1.523 -7.068 1.00 91.44 89 PHE A O 1
ATOM 710 N N . PHE A 1 90 ? 5.410 0.090 -6.910 1.00 90.56 90 PHE A N 1
ATOM 711 C CA . PHE A 1 90 ? 6.419 1.121 -6.649 1.00 90.56 90 PHE A CA 1
ATOM 712 C C . PHE A 1 90 ? 7.207 1.574 -7.873 1.00 90.56 90 PHE A C 1
ATOM 714 O O . PHE A 1 90 ? 7.880 2.599 -7.789 1.00 90.56 90 PHE A O 1
ATOM 721 N N . VAL A 1 91 ? 7.129 0.861 -8.997 1.00 88.81 91 VAL A N 1
ATOM 722 C CA . VAL A 1 91 ? 7.691 1.358 -10.258 1.00 88.81 91 VAL A CA 1
ATOM 723 C C . VAL A 1 91 ? 6.642 2.235 -10.948 1.00 88.81 91 VAL A C 1
ATOM 725 O O . VAL A 1 91 ? 5.463 1.861 -10.981 1.00 88.81 91 VAL A O 1
ATOM 728 N N . PRO A 1 92 ? 7.022 3.421 -11.460 1.00 81.56 92 PRO A N 1
ATOM 729 C CA . PRO A 1 92 ? 6.137 4.262 -12.242 1.00 81.56 92 PRO A CA 1
ATOM 730 C C . PRO A 1 92 ? 5.526 3.480 -13.390 1.00 81.56 92 PRO A C 1
ATOM 732 O O . PRO A 1 92 ? 6.191 2.741 -14.112 1.00 81.56 92 PRO A O 1
ATOM 735 N N . THR A 1 93 ? 4.230 3.679 -13.539 1.00 71.44 93 THR A N 1
ATOM 736 C CA . THR A 1 93 ? 3.410 3.050 -14.572 1.00 71.44 93 THR A CA 1
ATOM 737 C C . THR A 1 93 ? 2.947 4.072 -15.588 1.00 71.44 93 THR A C 1
ATOM 739 O O . THR A 1 93 ? 2.063 3.764 -16.373 1.00 71.44 93 THR A O 1
ATOM 742 N N . GLU A 1 94 ? 3.500 5.288 -15.577 1.00 65.25 94 GLU A N 1
ATOM 743 C CA . GLU A 1 94 ? 3.247 6.260 -16.647 1.00 65.25 94 GLU A CA 1
ATOM 744 C C . GLU A 1 94 ? 3.586 5.618 -18.009 1.00 65.25 94 GLU A C 1
ATOM 746 O O . GLU A 1 94 ? 2.834 5.767 -18.956 1.00 65.25 94 GLU A O 1
ATOM 751 N N . SER A 1 95 ? 4.552 4.689 -18.061 1.00 51.09 95 SER A N 1
ATOM 752 C CA . SER A 1 95 ? 4.798 3.847 -19.243 1.00 51.09 95 SER A CA 1
ATOM 753 C C . SER A 1 95 ? 3.877 2.628 -19.432 1.00 51.09 95 SER A C 1
ATOM 755 O O . SER A 1 95 ? 3.940 1.988 -20.477 1.00 51.09 95 SER A O 1
ATOM 757 N N . TRP A 1 96 ? 3.058 2.245 -18.447 1.00 54.56 96 TRP A N 1
ATOM 758 C CA . TRP A 1 96 ? 2.159 1.084 -18.566 1.00 54.56 96 TRP A CA 1
ATOM 759 C C . TRP A 1 96 ? 0.823 1.476 -19.197 1.00 54.56 96 TRP A C 1
ATOM 761 O O . TRP A 1 96 ? 0.210 0.649 -19.865 1.00 54.56 96 TRP A O 1
ATOM 771 N N . PHE A 1 97 ? 0.373 2.714 -18.964 1.00 52.53 97 PHE A N 1
ATOM 772 C CA . PHE A 1 97 ? -0.925 3.219 -19.424 1.00 52.53 97 PHE A CA 1
ATOM 773 C C . PHE A 1 97 ? -0.839 4.042 -20.718 1.00 52.53 97 PHE A C 1
ATOM 775 O O . PHE A 1 97 ? -1.844 4.154 -21.409 1.00 52.53 97 PHE A O 1
ATOM 782 N N . ASP A 1 98 ? 0.349 4.529 -21.095 1.00 50.50 98 ASP A N 1
ATOM 783 C CA . ASP A 1 98 ? 0.597 5.140 -22.414 1.00 50.50 98 ASP A CA 1
ATOM 784 C C . ASP A 1 98 ? 0.704 4.102 -23.549 1.00 50.50 98 ASP A C 1
ATOM 786 O O . ASP A 1 98 ? 0.892 4.447 -24.719 1.00 50.50 98 ASP A O 1
ATOM 790 N N . LEU A 1 99 ? 0.589 2.808 -23.231 1.00 50.81 99 LEU A N 1
ATOM 791 C CA . LEU A 1 99 ? 0.452 1.777 -24.249 1.00 50.81 99 LEU A CA 1
ATOM 792 C C . LEU A 1 99 ? -0.953 1.881 -24.857 1.00 50.81 99 LEU A C 1
ATOM 794 O O . LEU A 1 99 ? -1.937 1.881 -24.115 1.00 50.81 99 LEU A O 1
ATOM 798 N N . PRO A 1 100 ? -1.065 1.983 -26.192 1.00 50.53 100 PRO A N 1
ATOM 799 C CA . PRO A 1 100 ? -2.347 2.195 -26.844 1.00 50.53 100 PRO A CA 1
ATOM 800 C C . PRO A 1 100 ? -3.318 1.063 -26.480 1.00 50.53 100 PRO A C 1
ATOM 802 O O . PRO A 1 100 ? -2.911 -0.076 -26.238 1.00 50.53 100 PRO A O 1
ATOM 805 N N . ALA A 1 101 ? -4.606 1.399 -26.359 1.00 50.84 101 ALA A N 1
ATOM 806 C CA . ALA A 1 101 ? -5.628 0.519 -25.786 1.00 50.84 101 ALA A CA 1
ATOM 807 C C . ALA A 1 101 ? -5.777 -0.833 -26.513 1.00 50.84 101 ALA A C 1
ATOM 809 O O . ALA A 1 101 ? -6.234 -1.807 -25.922 1.00 50.84 101 ALA A O 1
ATOM 810 N N . ASP A 1 102 ? -5.334 -0.903 -27.767 1.00 55.34 102 ASP A N 1
ATOM 811 C CA . ASP A 1 102 ? -5.240 -2.104 -28.598 1.00 55.34 102 ASP A CA 1
ATOM 812 C C . ASP A 1 102 ? -4.112 -3.071 -28.172 1.00 55.34 102 ASP A C 1
ATOM 814 O O . ASP A 1 102 ? -4.155 -4.252 -28.503 1.00 55.34 102 ASP A O 1
ATOM 818 N N . ARG A 1 103 ? -3.127 -2.614 -27.387 1.00 49.91 103 ARG A N 1
ATOM 819 C CA . ARG A 1 103 ? -2.071 -3.441 -26.768 1.00 49.91 103 ARG A CA 1
ATOM 820 C C . ARG A 1 103 ? -2.360 -3.830 -25.318 1.00 49.91 103 ARG A C 1
ATOM 822 O O . ARG A 1 103 ? -1.610 -4.616 -24.737 1.00 49.91 103 ARG A O 1
ATOM 829 N N . ILE A 1 104 ? -3.451 -3.328 -24.736 1.00 51.59 104 ILE A N 1
ATOM 830 C CA . ILE A 1 104 ? -3.888 -3.667 -23.370 1.00 51.59 104 ILE A CA 1
ATOM 831 C C . ILE A 1 104 ? -4.470 -5.088 -23.302 1.00 51.59 104 ILE A C 1
ATOM 833 O O . ILE A 1 104 ? -4.764 -5.571 -22.214 1.00 51.59 104 ILE A O 1
ATOM 837 N N . GLU A 1 105 ? -4.579 -5.824 -24.414 1.00 50.38 105 GLU A N 1
ATOM 838 C CA . GLU A 1 105 ? -5.162 -7.168 -24.372 1.00 50.38 105 GLU A CA 1
ATOM 839 C C . GLU A 1 105 ? -4.427 -8.141 -23.444 1.00 50.38 105 GLU A C 1
ATOM 841 O O . GLU A 1 105 ? -5.070 -9.071 -22.960 1.00 50.38 105 GLU A O 1
ATOM 846 N N . LYS A 1 106 ? -3.148 -7.930 -23.087 1.00 56.47 106 LYS A N 1
ATOM 847 C CA . LYS A 1 106 ? -2.505 -8.736 -22.033 1.00 56.47 106 LYS A CA 1
ATOM 848 C C . LYS A 1 106 ? -1.493 -7.936 -21.203 1.00 56.47 106 LYS A C 1
ATOM 850 O O . LYS A 1 106 ? -0.293 -8.015 -21.470 1.00 56.47 106 LYS A O 1
ATOM 855 N N . PRO A 1 107 ? -1.914 -7.319 -20.080 1.00 51.88 107 PRO A N 1
ATOM 856 C CA . PRO A 1 107 ? -1.000 -6.931 -19.001 1.00 51.88 107 PRO A CA 1
ATOM 857 C C . PRO A 1 107 ? -0.135 -8.119 -18.550 1.00 51.88 107 PRO A C 1
ATOM 859 O O . PRO A 1 107 ? 0.972 -7.925 -18.063 1.00 51.88 107 PRO A O 1
ATOM 862 N N . LEU A 1 108 ? -0.623 -9.350 -18.767 1.00 53.78 108 LEU A N 1
ATOM 863 C CA . LEU A 1 108 ? 0.114 -10.604 -18.617 1.00 53.78 108 LEU A CA 1
ATOM 864 C C . LEU A 1 108 ? 1.347 -10.706 -19.531 1.00 53.78 108 LEU A C 1
ATOM 866 O O . LEU A 1 108 ? 2.419 -11.034 -19.041 1.00 53.78 108 LEU A O 1
ATOM 870 N N . GLN A 1 109 ? 1.227 -10.391 -20.825 1.00 59.19 109 GLN A N 1
ATOM 871 C CA . GLN A 1 109 ? 2.354 -10.466 -21.764 1.00 59.19 109 GLN A CA 1
ATOM 872 C C . GLN A 1 109 ? 3.376 -9.370 -21.489 1.00 59.19 109 GLN A C 1
ATOM 874 O O . GLN A 1 109 ? 4.571 -9.615 -21.583 1.00 59.19 109 GLN A O 1
ATOM 879 N N . ILE A 1 110 ? 2.917 -8.182 -21.090 1.00 59.22 110 ILE A N 1
ATOM 880 C CA . ILE A 1 110 ? 3.801 -7.095 -20.664 1.00 59.22 110 ILE A CA 1
ATOM 881 C C . ILE A 1 110 ? 4.493 -7.466 -19.348 1.00 59.22 110 ILE A C 1
ATOM 883 O O . ILE A 1 110 ? 5.679 -7.223 -19.210 1.00 59.22 110 ILE A O 1
ATOM 887 N N . ALA A 1 111 ? 3.805 -8.102 -18.398 1.00 57.09 111 ALA A N 1
ATOM 888 C CA . ALA A 1 111 ? 4.398 -8.590 -17.152 1.00 57.09 111 ALA A CA 1
ATOM 889 C C . ALA A 1 111 ? 5.451 -9.692 -17.370 1.00 57.09 111 ALA A C 1
ATOM 891 O O . ALA A 1 111 ? 6.487 -9.682 -16.703 1.00 57.09 111 ALA A O 1
ATOM 892 N N . GLU A 1 112 ? 5.189 -10.624 -18.289 1.00 60.75 112 GLU A N 1
ATOM 893 C CA . GLU A 1 112 ? 6.130 -11.670 -18.707 1.00 60.75 112 GLU A CA 1
ATOM 894 C C . GLU A 1 112 ? 7.320 -11.071 -19.464 1.00 60.75 112 GLU A C 1
ATOM 896 O O . GLU A 1 112 ? 8.465 -11.374 -19.140 1.00 60.75 112 GLU A O 1
ATOM 901 N N . GLN A 1 113 ? 7.076 -10.136 -20.387 1.00 61.34 113 GLN A N 1
ATOM 902 C CA . GLN A 1 113 ? 8.140 -9.404 -21.071 1.00 61.34 113 GLN A CA 1
ATOM 903 C C . GLN A 1 113 ? 8.947 -8.546 -20.097 1.00 61.34 113 GLN A C 1
ATOM 905 O O . GLN A 1 113 ? 10.162 -8.547 -20.195 1.00 61.34 113 GLN A O 1
ATOM 910 N N . LEU A 1 114 ? 8.331 -7.892 -19.108 1.00 59.84 114 LEU A N 1
ATOM 911 C CA . LEU A 1 114 ? 8.992 -7.055 -18.095 1.00 59.84 114 LEU A CA 1
ATOM 912 C C . LEU A 1 114 ? 9.918 -7.829 -17.152 1.00 59.84 114 LEU A C 1
ATOM 914 O O . LEU A 1 114 ? 10.811 -7.222 -16.560 1.00 59.84 114 LEU A O 1
ATOM 918 N N . GLN A 1 115 ? 9.752 -9.148 -16.999 1.00 57.38 115 GLN A N 1
ATOM 919 C CA . GLN A 1 115 ? 10.749 -9.948 -16.281 1.00 57.38 115 GLN A CA 1
ATOM 920 C C . GLN A 1 115 ? 12.101 -9.976 -17.008 1.00 57.38 115 GLN A C 1
ATOM 922 O O . GLN A 1 115 ? 13.132 -10.069 -16.339 1.00 57.38 115 GLN A O 1
ATOM 927 N N . GLU A 1 116 ? 12.099 -9.824 -18.335 1.00 57.25 116 GLU A N 1
ATOM 928 C CA . GLU A 1 116 ? 13.298 -9.788 -19.180 1.00 57.25 116 GLU A CA 1
ATOM 929 C C . GLU A 1 116 ? 13.576 -8.405 -19.798 1.00 57.25 116 GLU A C 1
ATOM 931 O O . GLU A 1 116 ? 14.697 -8.131 -20.227 1.00 57.25 116 GLU A O 1
ATOM 936 N N . SER A 1 117 ? 12.591 -7.505 -19.829 1.00 57.00 117 SER A N 1
ATOM 937 C CA . SER A 1 117 ? 12.672 -6.257 -20.577 1.00 57.00 117 SER A CA 1
ATOM 938 C C . SER A 1 117 ? 13.299 -5.123 -19.779 1.00 57.00 117 SER A C 1
ATOM 940 O O . SER A 1 117 ? 13.304 -5.053 -18.545 1.00 57.00 117 SER A O 1
ATOM 942 N N . LEU A 1 118 ? 13.856 -4.197 -20.550 1.00 55.81 118 LEU A N 1
ATOM 943 C CA . LEU A 1 118 ? 14.481 -2.989 -20.061 1.00 55.81 118 LEU A CA 1
ATOM 944 C C . LEU A 1 118 ? 13.402 -1.932 -19.770 1.00 55.81 118 LEU A C 1
ATOM 946 O O . LEU A 1 118 ? 12.598 -1.620 -20.644 1.00 55.81 118 LEU A O 1
ATOM 950 N N . TYR A 1 119 ? 13.404 -1.348 -18.574 1.00 53.31 119 TYR A N 1
ATOM 951 C CA . TYR A 1 119 ? 12.702 -0.095 -18.284 1.00 53.31 119 TYR A CA 1
ATOM 952 C C . TYR A 1 119 ? 13.713 1.041 -18.425 1.00 53.31 119 TYR A C 1
ATOM 954 O O . TYR A 1 119 ? 14.753 1.007 -17.766 1.00 53.31 119 TYR A O 1
ATOM 962 N N . ASP A 1 120 ? 13.445 2.018 -19.296 1.00 62.78 120 ASP A N 1
ATOM 963 C CA . ASP A 1 120 ? 14.393 3.106 -19.601 1.00 62.78 120 ASP A CA 1
ATOM 964 C C . ASP A 1 120 ? 15.785 2.580 -20.032 1.00 62.78 120 ASP A C 1
ATOM 966 O O . ASP A 1 120 ? 16.838 3.036 -19.587 1.00 62.78 120 ASP A O 1
ATOM 970 N N . GLY A 1 121 ? 15.801 1.501 -20.827 1.00 64.94 121 GLY A N 1
ATOM 971 C CA . GLY A 1 121 ? 17.042 0.854 -21.267 1.00 64.94 121 GLY A CA 1
ATOM 972 C C . GLY A 1 121 ? 17.799 0.082 -20.173 1.00 64.94 121 GLY A C 1
ATOM 973 O O . GLY A 1 121 ? 18.917 -0.364 -20.422 1.00 64.94 121 GLY A O 1
ATOM 974 N N . ARG A 1 122 ? 17.219 -0.115 -18.975 1.00 67.25 122 ARG A N 1
ATOM 975 C CA . ARG A 1 122 ? 17.857 -0.826 -17.851 1.00 67.25 122 ARG A CA 1
ATOM 976 C C . ARG A 1 122 ? 17.076 -2.061 -17.403 1.00 67.25 122 ARG A C 1
ATOM 978 O O . ARG A 1 122 ? 15.851 -2.002 -17.340 1.00 67.25 122 ARG A O 1
ATOM 985 N N . PRO A 1 123 ? 17.748 -3.157 -17.004 1.00 74.06 123 PRO A N 1
ATOM 986 C CA . PRO A 1 123 ? 17.062 -4.336 -16.485 1.00 74.06 123 PRO A CA 1
ATOM 987 C C . PRO A 1 123 ? 16.213 -3.977 -15.266 1.00 74.06 123 PRO A C 1
ATOM 989 O O . PRO A 1 123 ? 16.710 -3.310 -14.352 1.00 74.06 123 PRO A O 1
ATOM 992 N N . LEU A 1 124 ? 14.977 -4.475 -15.197 1.00 72.38 124 LEU A N 1
ATOM 993 C CA . LEU A 1 124 ? 14.069 -4.237 -14.066 1.00 72.38 124 LEU A CA 1
ATOM 994 C C . LEU A 1 124 ? 14.692 -4.627 -12.711 1.00 72.38 124 LEU A C 1
ATOM 996 O O . LEU A 1 124 ? 14.445 -4.001 -11.679 1.00 72.38 124 LEU A O 1
ATOM 1000 N N . ALA A 1 125 ? 15.574 -5.632 -12.716 1.00 73.88 125 ALA A N 1
ATOM 1001 C CA . ALA A 1 125 ? 16.352 -6.065 -11.554 1.00 73.88 125 ALA A CA 1
ATOM 1002 C C . ALA A 1 125 ? 17.250 -4.963 -10.956 1.00 73.88 125 ALA A C 1
ATOM 1004 O O . ALA A 1 125 ? 17.553 -5.003 -9.765 1.00 73.88 125 ALA A O 1
ATOM 1005 N N . SER A 1 126 ? 17.659 -3.986 -11.769 1.00 79.81 126 SER A N 1
ATOM 1006 C CA . SER A 1 126 ? 18.503 -2.850 -11.376 1.00 79.81 126 SER A CA 1
ATOM 1007 C C . SER A 1 126 ? 17.712 -1.577 -11.064 1.00 79.81 126 SER A C 1
ATOM 1009 O O . SER A 1 126 ? 18.303 -0.550 -10.717 1.00 79.81 126 SER A O 1
ATOM 1011 N N . TYR A 1 127 ? 16.384 -1.627 -11.201 1.00 84.44 127 TYR A N 1
ATOM 1012 C CA . TYR A 1 127 ? 15.536 -0.470 -10.986 1.00 84.44 127 TYR A CA 1
ATOM 1013 C C . TYR A 1 127 ? 15.520 -0.085 -9.506 1.00 84.44 127 TYR A C 1
ATOM 1015 O O . TYR A 1 127 ? 15.266 -0.915 -8.628 1.00 84.44 127 TYR A O 1
ATOM 1023 N N . ASN A 1 128 ? 15.774 1.196 -9.245 1.00 89.19 128 ASN A N 1
ATOM 1024 C CA . ASN A 1 128 ? 15.794 1.746 -7.901 1.00 89.19 128 ASN A CA 1
ATOM 1025 C C . ASN A 1 128 ? 14.727 2.836 -7.781 1.00 89.19 128 ASN A C 1
ATOM 1027 O O . ASN A 1 128 ? 14.794 3.839 -8.497 1.00 89.19 128 ASN A O 1
ATOM 1031 N N . ILE A 1 129 ? 13.794 2.660 -6.844 1.00 89.69 129 ILE A N 1
ATOM 1032 C CA . ILE A 1 129 ? 12.694 3.599 -6.611 1.00 89.69 129 ILE A CA 1
ATOM 1033 C C . ILE A 1 129 ? 13.211 4.825 -5.854 1.00 89.69 129 ILE A C 1
ATOM 1035 O O . ILE A 1 129 ? 13.901 4.723 -4.842 1.00 89.69 129 ILE A O 1
ATOM 1039 N N . SER A 1 130 ? 12.903 6.009 -6.347 1.00 89.06 130 SER A N 1
ATOM 1040 C CA . SER A 1 130 ? 13.079 7.268 -5.639 1.00 89.06 130 SER A CA 1
ATOM 1041 C C . SER A 1 130 ? 12.030 7.422 -4.534 1.00 89.06 130 SER A C 1
ATOM 1043 O O . SER A 1 130 ? 11.078 6.652 -4.396 1.00 89.06 130 SER A O 1
ATOM 1045 N N . LYS A 1 131 ? 12.195 8.464 -3.724 1.00 84.31 131 LYS A N 1
ATOM 1046 C CA . LYS A 1 131 ? 11.284 8.791 -2.627 1.00 84.31 131 LYS A CA 1
ATOM 1047 C C . LYS A 1 131 ? 9.861 9.120 -3.097 1.00 84.31 131 LYS A C 1
ATOM 1049 O O . LYS A 1 131 ? 8.894 8.730 -2.443 1.00 84.31 131 LYS A O 1
ATOM 1054 N N . THR A 1 132 ? 9.727 9.836 -4.212 1.00 84.50 132 THR A N 1
ATOM 1055 C CA . THR A 1 132 ? 8.430 10.192 -4.812 1.00 84.50 132 THR A CA 1
ATOM 1056 C C . THR A 1 132 ? 7.723 8.956 -5.359 1.00 84.50 132 THR A C 1
ATOM 1058 O O . THR A 1 132 ? 6.530 8.769 -5.120 1.00 84.50 132 THR A O 1
ATOM 1061 N N . GLU A 1 133 ? 8.468 8.063 -6.008 1.00 87.75 133 GLU A N 1
ATOM 1062 C CA . GLU A 1 133 ? 7.968 6.783 -6.525 1.00 87.75 133 GLU A CA 1
ATOM 1063 C C . GLU A 1 133 ? 7.529 5.864 -5.382 1.00 87.75 133 GLU A C 1
ATOM 1065 O O . GLU A 1 133 ? 6.439 5.295 -5.418 1.00 87.75 133 GLU A O 1
ATOM 1070 N N . PHE A 1 134 ? 8.307 5.816 -4.296 1.00 86.75 134 PHE A N 1
ATOM 1071 C CA . PHE A 1 134 ? 7.923 5.093 -3.090 1.00 86.75 134 PHE A CA 1
ATOM 1072 C C . PHE A 1 134 ? 6.591 5.598 -2.509 1.00 86.75 134 PHE A C 1
ATOM 1074 O O . PHE A 1 134 ? 5.689 4.801 -2.242 1.00 86.75 134 PHE A O 1
ATOM 1081 N N . ARG A 1 135 ? 6.432 6.923 -2.362 1.00 82.38 135 ARG A N 1
ATOM 1082 C CA . ARG A 1 135 ? 5.187 7.548 -1.877 1.00 82.38 135 ARG A CA 1
ATOM 1083 C C . ARG A 1 135 ? 4.006 7.201 -2.780 1.00 82.38 135 ARG A C 1
ATOM 1085 O O . ARG A 1 135 ? 2.961 6.774 -2.288 1.00 82.38 135 ARG A O 1
ATOM 1092 N N . THR A 1 136 ? 4.191 7.351 -4.086 1.00 85.38 136 THR A N 1
ATOM 1093 C CA . THR A 1 136 ? 3.172 7.040 -5.093 1.00 85.38 136 THR A CA 1
ATOM 1094 C C . THR A 1 136 ? 2.755 5.576 -5.009 1.00 85.38 136 THR A C 1
ATOM 1096 O O . THR A 1 136 ? 1.560 5.279 -4.989 1.00 85.38 136 THR A O 1
ATOM 1099 N N . GLY A 1 137 ? 3.712 4.662 -4.845 1.00 88.44 137 GLY A N 1
ATOM 1100 C CA . GLY A 1 137 ? 3.417 3.242 -4.718 1.00 88.44 137 GLY A CA 1
ATOM 1101 C C . GLY A 1 137 ? 2.666 2.868 -3.448 1.00 88.44 137 GLY A C 1
ATOM 1102 O O . GLY A 1 137 ? 1.748 2.048 -3.503 1.00 88.44 137 GLY A O 1
ATOM 1103 N N . VAL A 1 138 ? 2.948 3.527 -2.318 1.00 86.25 138 VAL A N 1
ATOM 1104 C CA . VAL A 1 138 ? 2.135 3.352 -1.104 1.00 86.25 138 VAL A CA 1
ATOM 1105 C C . VAL A 1 138 ? 0.704 3.842 -1.320 1.00 86.25 138 VAL A C 1
ATOM 1107 O O . VAL A 1 138 ? -0.239 3.142 -0.949 1.00 86.25 138 VAL A O 1
ATOM 1110 N N . ILE A 1 139 ? 0.519 5.023 -1.918 1.00 84.19 139 ILE A N 1
ATOM 1111 C CA . ILE A 1 139 ? -0.817 5.570 -2.209 1.00 84.19 139 ILE A CA 1
ATOM 1112 C C . ILE A 1 139 ? -1.587 4.612 -3.123 1.00 84.19 139 ILE A C 1
ATOM 1114 O O . ILE A 1 139 ? -2.733 4.267 -2.826 1.00 84.19 139 ILE A O 1
ATOM 1118 N N . ARG A 1 140 ? -0.933 4.113 -4.176 1.00 88.12 140 ARG A N 1
ATOM 1119 C CA . ARG A 1 140 ? -1.501 3.142 -5.111 1.00 88.12 140 ARG A CA 1
ATOM 1120 C C . ARG A 1 140 ? -1.926 1.860 -4.401 1.00 88.12 140 ARG A C 1
ATOM 1122 O O . ARG A 1 140 ? -3.088 1.472 -4.503 1.00 88.12 140 ARG A O 1
ATOM 1129 N N . PHE A 1 141 ? -1.025 1.236 -3.638 1.00 90.56 141 PHE A N 1
ATOM 1130 C CA . PHE A 1 141 ? -1.341 0.032 -2.867 1.00 90.56 141 PHE A CA 1
ATOM 1131 C C . PHE A 1 141 ? -2.544 0.254 -1.951 1.00 90.56 141 PHE A C 1
ATOM 1133 O O . PHE A 1 141 ? -3.442 -0.582 -1.906 1.00 90.56 141 PHE A O 1
ATOM 1140 N N . ARG A 1 142 ? -2.612 1.400 -1.264 1.00 85.31 142 ARG A N 1
ATOM 1141 C CA . ARG A 1 142 ? -3.744 1.724 -0.391 1.00 85.31 142 ARG A CA 1
ATOM 1142 C C . ARG A 1 142 ? -5.053 1.850 -1.158 1.00 85.31 142 ARG A C 1
ATOM 1144 O O . ARG A 1 142 ? -6.058 1.318 -0.694 1.00 85.31 142 ARG A O 1
ATOM 1151 N N . GLY A 1 143 ? -5.042 2.526 -2.305 1.00 86.12 143 GLY A N 1
ATOM 1152 C CA . GLY A 1 143 ? -6.214 2.644 -3.170 1.00 86.12 143 GLY A CA 1
ATOM 1153 C C . GLY A 1 143 ? -6.763 1.268 -3.543 1.00 86.12 143 GLY A C 1
ATOM 1154 O O . GLY A 1 143 ? -7.914 0.958 -3.241 1.00 86.12 143 GLY A O 1
ATOM 1155 N N . PHE A 1 144 ? -5.909 0.399 -4.087 1.00 91.00 144 PHE A N 1
ATOM 1156 C CA . PHE A 1 144 ? -6.302 -0.961 -4.460 1.00 91.00 144 PHE A CA 1
ATOM 1157 C C . PHE A 1 144 ? -6.721 -1.816 -3.262 1.00 91.00 144 PHE A C 1
ATOM 1159 O O . PHE A 1 144 ? -7.733 -2.510 -3.324 1.00 91.00 144 PHE A O 1
ATOM 1166 N N . ALA A 1 145 ? -5.990 -1.742 -2.149 1.00 88.94 145 ALA A N 1
ATOM 1167 C CA . ALA A 1 145 ? -6.314 -2.480 -0.935 1.00 88.94 145 ALA A CA 1
ATOM 1168 C C . ALA A 1 145 ? -7.701 -2.107 -0.392 1.00 88.94 145 ALA A C 1
ATOM 1170 O O . ALA A 1 145 ? -8.479 -2.991 -0.030 1.00 88.94 145 ALA A O 1
ATOM 1171 N N . MET A 1 146 ? -8.033 -0.813 -0.378 1.00 87.62 146 MET A N 1
ATOM 1172 C CA . MET A 1 146 ? -9.347 -0.337 0.054 1.00 87.62 146 MET A CA 1
ATOM 1173 C C . MET A 1 146 ? -10.452 -0.758 -0.910 1.00 87.62 146 MET A C 1
ATOM 1175 O O . MET A 1 146 ? -11.481 -1.249 -0.458 1.00 87.62 146 MET A O 1
ATOM 1179 N N . LEU A 1 147 ? -10.238 -0.605 -2.219 1.00 88.19 147 LEU A N 1
ATOM 1180 C CA . LEU A 1 147 ? -11.252 -0.908 -3.230 1.00 88.19 147 LEU A CA 1
ATOM 1181 C C . LEU A 1 147 ? -11.547 -2.410 -3.344 1.00 88.19 147 LEU A C 1
ATOM 1183 O O . LEU A 1 147 ? -12.708 -2.796 -3.463 1.00 88.19 147 LEU A O 1
ATOM 1187 N N . ARG A 1 148 ? -10.514 -3.261 -3.294 1.00 93.31 148 ARG A N 1
ATOM 1188 C CA . ARG A 1 148 ? -10.654 -4.711 -3.501 1.00 93.31 148 ARG A CA 1
ATOM 1189 C C . ARG A 1 148 ? -10.937 -5.492 -2.220 1.00 93.31 148 ARG A C 1
ATOM 1191 O O . ARG A 1 148 ? -11.699 -6.458 -2.276 1.00 93.31 148 ARG A O 1
ATOM 1198 N N . TYR A 1 149 ? -10.294 -5.125 -1.109 1.00 90.56 149 TYR A N 1
ATOM 1199 C CA . TYR A 1 149 ? -10.285 -5.927 0.123 1.00 90.56 149 TYR A CA 1
ATOM 1200 C C . TYR A 1 149 ? -10.954 -5.233 1.312 1.00 90.56 149 TYR A C 1
ATOM 1202 O O . TYR A 1 149 ? -11.241 -5.896 2.305 1.00 90.56 149 TYR A O 1
ATOM 1210 N N . GLY A 1 150 ? -11.124 -3.905 1.278 1.00 88.75 150 GLY A N 1
ATOM 1211 C CA . GLY A 1 150 ? -11.575 -3.114 2.430 1.00 88.75 150 GLY A CA 1
ATOM 1212 C C . GLY A 1 150 ? -10.625 -3.145 3.640 1.00 88.75 150 GLY A C 1
ATOM 1213 O O . GLY A 1 150 ? -10.936 -2.573 4.681 1.00 88.75 150 GLY A O 1
ATOM 1214 N N . ASN A 1 151 ? -9.473 -3.821 3.535 1.00 87.81 151 ASN A N 1
ATOM 1215 C CA . ASN A 1 151 ? -8.530 -4.032 4.629 1.00 87.81 151 ASN A CA 1
ATOM 1216 C C . ASN A 1 151 ? -7.094 -4.227 4.105 1.00 87.81 151 ASN A C 1
ATOM 1218 O O . ASN A 1 151 ? -6.818 -5.143 3.325 1.00 87.81 151 ASN A O 1
ATOM 1222 N N . PHE A 1 152 ? -6.154 -3.408 4.591 1.00 85.06 152 PHE A N 1
ATOM 1223 C CA . PHE A 1 152 ? -4.749 -3.434 4.159 1.00 85.06 152 PHE A CA 1
ATOM 1224 C C . PHE A 1 152 ? -4.020 -4.735 4.508 1.00 85.06 152 PHE A C 1
ATOM 1226 O O . PHE A 1 152 ? -3.205 -5.214 3.720 1.00 85.06 152 PHE A O 1
ATOM 1233 N N . ARG A 1 153 ? -4.317 -5.336 5.666 1.00 85.06 153 ARG A N 1
ATOM 1234 C CA . ARG A 1 153 ? -3.666 -6.571 6.120 1.00 85.06 153 ARG A CA 1
ATOM 1235 C C . ARG A 1 153 ? -4.033 -7.744 5.218 1.00 85.06 153 ARG A C 1
ATOM 1237 O O . ARG A 1 153 ? -3.153 -8.538 4.882 1.00 85.06 153 ARG A O 1
ATOM 1244 N N . PHE A 1 154 ? -5.300 -7.849 4.818 1.00 89.31 154 PHE A N 1
ATOM 1245 C CA . PHE A 1 154 ? -5.739 -8.883 3.878 1.00 89.31 154 PHE A CA 1
ATOM 1246 C C . PHE A 1 154 ? -5.156 -8.663 2.486 1.00 89.31 154 PHE A C 1
ATOM 1248 O O . PHE A 1 154 ? -4.576 -9.601 1.941 1.00 89.31 154 PHE A O 1
ATOM 1255 N N . ALA A 1 155 ? -5.192 -7.427 1.978 1.00 92.56 155 ALA A N 1
ATOM 1256 C CA . ALA A 1 155 ? -4.570 -7.084 0.702 1.00 92.56 155 ALA A CA 1
ATOM 1257 C C . ALA A 1 155 ? -3.077 -7.448 0.678 1.00 92.56 155 ALA A C 1
ATOM 1259 O O . ALA A 1 155 ? -2.612 -8.127 -0.229 1.00 92.56 155 ALA A O 1
ATOM 1260 N N . HIS A 1 156 ? -2.318 -7.070 1.711 1.00 91.56 156 HIS A N 1
ATOM 1261 C CA . HIS A 1 156 ? -0.897 -7.401 1.797 1.00 91.56 156 HIS A CA 1
ATOM 1262 C C . HIS A 1 156 ? -0.660 -8.915 1.880 1.00 91.56 156 HIS A C 1
ATOM 1264 O O . HIS A 1 156 ? 0.232 -9.433 1.214 1.00 91.56 156 HIS A O 1
ATOM 1270 N N . LYS A 1 157 ? -1.438 -9.645 2.694 1.00 91.38 157 LYS A N 1
ATOM 1271 C CA . LYS A 1 157 ? -1.293 -11.105 2.836 1.00 91.38 157 LYS A CA 1
ATOM 1272 C C . LYS A 1 157 ? -1.498 -11.825 1.502 1.00 91.38 157 LYS A C 1
ATOM 1274 O O . LYS A 1 157 ? -0.748 -12.756 1.224 1.00 91.38 157 LYS A O 1
ATOM 1279 N N . ASP A 1 158 ? -2.487 -11.395 0.724 1.00 95.38 158 ASP A N 1
ATOM 1280 C CA . ASP A 1 158 ? -2.817 -11.987 -0.572 1.00 95.38 158 ASP A CA 1
ATOM 1281 C C . ASP A 1 158 ? -1.816 -11.578 -1.664 1.00 95.38 158 ASP A C 1
ATOM 1283 O O . ASP A 1 158 ? -1.259 -12.426 -2.354 1.00 95.38 158 ASP A O 1
ATOM 1287 N N . LEU A 1 159 ? -1.515 -10.282 -1.785 1.00 95.00 159 LEU A N 1
ATOM 1288 C CA . LEU A 1 159 ? -0.750 -9.750 -2.915 1.00 95.00 159 LEU A CA 1
ATOM 1289 C C . LEU A 1 159 ? 0.770 -9.916 -2.781 1.00 95.00 159 LEU A C 1
ATOM 1291 O O . LEU A 1 159 ? 1.461 -9.970 -3.795 1.00 95.00 159 LEU A O 1
ATOM 1295 N N . ARG A 1 160 ? 1.327 -9.986 -1.562 1.00 94.25 160 ARG A N 1
ATOM 1296 C CA . ARG A 1 160 ? 2.789 -9.889 -1.349 1.00 94.25 160 ARG A CA 1
ATOM 1297 C C . ARG A 1 160 ? 3.618 -10.924 -2.106 1.00 94.25 160 ARG A C 1
ATOM 1299 O O . ARG A 1 160 ? 4.757 -10.627 -2.425 1.00 94.25 160 ARG A O 1
ATOM 1306 N N . ASN A 1 161 ? 3.085 -12.116 -2.368 1.00 95.44 161 ASN A N 1
ATOM 1307 C CA . ASN A 1 161 ? 3.821 -13.207 -3.017 1.00 95.44 161 ASN A CA 1
ATOM 1308 C C . ASN A 1 161 ? 3.396 -13.434 -4.472 1.00 95.44 161 ASN A C 1
ATOM 1310 O O . ASN A 1 161 ? 3.948 -14.315 -5.123 1.00 95.44 161 ASN A O 1
ATOM 1314 N N . LYS A 1 162 ? 2.429 -12.659 -4.969 1.00 94.81 162 LYS A N 1
ATOM 1315 C CA . LYS A 1 162 ? 1.922 -12.796 -6.330 1.00 94.81 162 LYS A CA 1
ATOM 1316 C C . LYS A 1 162 ? 2.906 -12.217 -7.346 1.00 94.81 162 LYS A C 1
ATOM 1318 O O . LYS A 1 162 ? 3.644 -11.260 -7.079 1.00 94.81 162 LYS A O 1
ATOM 1323 N N . THR A 1 163 ? 2.904 -12.815 -8.524 1.00 91.50 163 THR A N 1
ATOM 1324 C CA . THR A 1 163 ? 3.529 -12.292 -9.739 1.00 91.50 163 THR A CA 1
ATOM 1325 C C . THR A 1 163 ? 2.803 -11.030 -10.214 1.00 91.50 163 THR A C 1
ATOM 1327 O O . THR A 1 163 ? 1.682 -10.749 -9.793 1.00 91.50 163 THR A O 1
ATOM 1330 N N . ILE A 1 164 ? 3.429 -10.248 -11.101 1.00 87.50 164 ILE A N 1
ATOM 1331 C CA . ILE A 1 164 ? 2.780 -9.057 -11.680 1.00 87.50 164 ILE A CA 1
ATOM 1332 C C . ILE A 1 164 ? 1.492 -9.466 -12.408 1.00 87.50 164 ILE A C 1
ATOM 1334 O O . ILE A 1 164 ? 0.465 -8.832 -12.209 1.00 87.50 164 ILE A O 1
ATOM 1338 N N . ALA A 1 165 ? 1.536 -10.557 -13.179 1.00 85.12 165 ALA A N 1
ATOM 1339 C CA . ALA A 1 165 ? 0.394 -11.121 -13.893 1.00 85.12 165 ALA A CA 1
ATOM 1340 C C . ALA A 1 165 ? -0.803 -11.407 -12.969 1.00 85.12 165 ALA A C 1
ATOM 1342 O O . ALA A 1 165 ? -1.905 -10.926 -13.218 1.00 85.12 165 ALA A O 1
ATOM 1343 N N . GLU A 1 166 ? -0.574 -12.126 -11.868 1.00 92.38 166 GLU A N 1
ATOM 1344 C CA . GLU A 1 166 ? -1.619 -12.427 -10.883 1.00 92.38 166 GLU A CA 1
ATOM 1345 C C . GLU A 1 166 ? -2.147 -11.165 -10.186 1.00 92.38 166 GLU A C 1
ATOM 1347 O O . GLU A 1 166 ? -3.333 -11.082 -9.876 1.00 92.38 166 GLU A O 1
ATOM 1352 N N . ILE A 1 167 ? -1.290 -10.173 -9.920 1.00 93.38 167 ILE A N 1
ATOM 1353 C CA . ILE A 1 167 ? -1.726 -8.895 -9.337 1.00 93.38 167 ILE A CA 1
ATOM 1354 C C . ILE A 1 167 ? -2.588 -8.123 -10.338 1.00 93.38 167 ILE A C 1
ATOM 1356 O O . ILE A 1 167 ? -3.640 -7.613 -9.956 1.00 93.38 167 ILE A O 1
ATOM 1360 N N . CYS A 1 168 ? -2.172 -8.059 -11.605 1.00 88.38 168 CYS A N 1
ATOM 1361 C CA . CYS A 1 168 ? -2.944 -7.444 -12.679 1.00 88.38 168 CYS A CA 1
ATOM 1362 C C . CYS A 1 168 ? -4.323 -8.087 -12.795 1.00 88.38 168 CYS A C 1
ATOM 1364 O O . CYS A 1 168 ? -5.300 -7.355 -12.831 1.00 88.38 168 CYS A O 1
ATOM 1366 N N . ASP A 1 169 ? -4.416 -9.417 -12.789 1.00 88.69 169 ASP A N 1
ATOM 1367 C CA . ASP A 1 169 ? -5.691 -10.140 -12.861 1.00 88.69 169 ASP A CA 1
ATOM 1368 C C . ASP A 1 169 ? -6.613 -9.803 -11.674 1.00 88.69 169 ASP A C 1
ATOM 1370 O O . ASP A 1 169 ? -7.757 -9.383 -11.846 1.00 88.69 169 ASP A O 1
ATOM 1374 N N . VAL A 1 170 ? -6.079 -9.859 -10.449 1.00 93.50 170 VAL A N 1
ATOM 1375 C CA . VAL 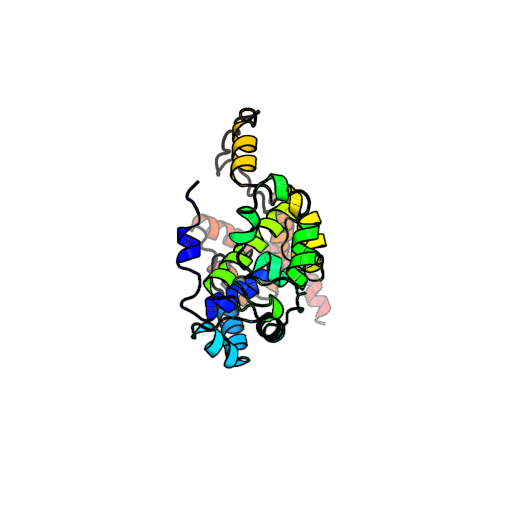A 1 170 ? -6.843 -9.568 -9.223 1.00 93.50 170 VAL A CA 1
ATOM 1376 C C . VAL A 1 170 ? -7.314 -8.110 -9.150 1.00 93.50 170 VAL A C 1
ATOM 1378 O O . VAL A 1 170 ? -8.371 -7.828 -8.571 1.00 93.50 170 VAL A O 1
ATOM 1381 N N . LEU A 1 171 ? -6.529 -7.177 -9.694 1.00 91.81 171 LEU A N 1
ATOM 1382 C CA . LEU A 1 171 ? -6.780 -5.738 -9.609 1.00 91.81 171 LEU A CA 1
ATOM 1383 C C . LEU A 1 171 ? -7.375 -5.132 -10.884 1.00 91.81 171 LEU A C 1
ATOM 1385 O O . LEU A 1 171 ? -7.794 -3.975 -10.837 1.00 91.81 171 LEU A O 1
ATOM 1389 N N . GLN A 1 172 ? -7.503 -5.905 -11.968 1.00 88.25 172 GLN A N 1
ATOM 1390 C CA . GLN A 1 172 ? -8.010 -5.477 -13.276 1.00 88.25 172 GLN A CA 1
ATOM 1391 C C . GLN A 1 172 ? -9.285 -4.618 -13.192 1.00 88.25 172 GLN A C 1
ATOM 1393 O O . GLN A 1 172 ? -9.310 -3.558 -13.828 1.00 88.25 172 GLN A O 1
ATOM 1398 N N . PRO A 1 173 ? -10.298 -4.952 -12.360 1.00 85.38 173 PRO A N 1
ATOM 1399 C CA . PRO A 1 173 ? -11.525 -4.156 -12.280 1.00 85.38 173 PRO A CA 1
ATOM 1400 C C . PRO A 1 173 ? -11.315 -2.721 -11.774 1.00 85.38 173 PRO A C 1
ATOM 1402 O O . PRO A 1 173 ? -12.181 -1.865 -11.948 1.00 85.38 173 PRO A O 1
ATOM 1405 N N . PHE A 1 174 ? -10.182 -2.461 -11.123 1.00 83.81 174 PHE A N 1
ATOM 1406 C CA . PHE A 1 174 ? -9.818 -1.185 -10.510 1.00 83.81 174 PHE A CA 1
ATOM 1407 C C . PHE A 1 174 ? -8.654 -0.496 -11.232 1.00 83.81 174 PHE A C 1
ATOM 1409 O O . PHE A 1 174 ? -8.324 0.639 -10.900 1.00 83.81 174 PHE A O 1
ATOM 1416 N N . SER A 1 175 ? -8.034 -1.172 -12.201 1.00 82.25 175 SER A N 1
ATOM 1417 C CA . SER A 1 175 ? -6.925 -0.662 -13.018 1.00 82.25 175 SER A CA 1
ATOM 1418 C C . SER A 1 175 ? -7.392 -0.086 -14.359 1.00 82.25 175 SER A C 1
ATOM 1420 O O . SER A 1 175 ? -6.570 0.143 -15.239 1.00 82.25 175 SER A O 1
ATOM 1422 N N . SER A 1 176 ? -8.701 0.105 -14.541 1.00 78.88 176 SER A N 1
ATOM 1423 C CA . SER A 1 176 ? -9.251 0.702 -15.761 1.00 78.88 176 SER A CA 1
ATOM 1424 C C . SER A 1 176 ? -8.770 2.141 -15.938 1.00 78.88 176 SER A C 1
ATOM 1426 O O . SER A 1 176 ? -8.596 2.865 -14.956 1.00 78.88 176 SER A O 1
ATOM 1428 N N . ASP A 1 177 ? -8.606 2.548 -17.197 1.00 79.38 177 ASP A N 1
ATOM 1429 C CA . ASP A 1 177 ? -8.223 3.910 -17.555 1.00 79.38 177 ASP A CA 1
ATOM 1430 C C . ASP A 1 177 ? -9.139 4.951 -16.887 1.00 79.38 177 ASP A C 1
ATOM 1432 O O . ASP A 1 177 ? -10.354 4.751 -16.734 1.00 79.38 177 ASP A O 1
ATOM 1436 N N . LYS A 1 178 ? -8.539 6.073 -16.477 1.00 80.38 178 LYS A N 1
ATOM 1437 C CA . LYS A 1 178 ? -9.231 7.142 -15.7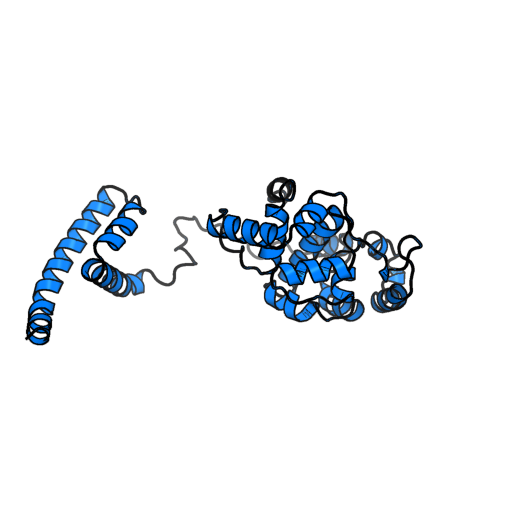56 1.00 80.38 178 LYS A CA 1
ATOM 1438 C C . LYS A 1 178 ? -10.428 7.664 -16.550 1.00 80.38 178 LYS A C 1
ATOM 1440 O O . LYS A 1 178 ? -11.495 7.823 -15.961 1.00 80.38 178 LYS A O 1
ATOM 1445 N N . HIS A 1 179 ? -10.290 7.870 -17.858 1.00 80.50 179 HIS A N 1
ATOM 1446 C CA . HIS A 1 179 ? -11.368 8.361 -18.713 1.00 80.50 179 HIS A CA 1
ATOM 1447 C C . HIS A 1 179 ? -12.481 7.329 -18.871 1.00 80.50 179 HIS A C 1
ATOM 1449 O O . HIS A 1 179 ? -13.657 7.685 -18.831 1.00 80.50 179 HIS A O 1
ATOM 1455 N N . ILE A 1 180 ? -12.142 6.039 -18.971 1.00 82.25 180 ILE A N 1
ATOM 1456 C CA . ILE A 1 180 ? -13.148 4.963 -18.988 1.00 82.25 180 ILE A CA 1
ATOM 1457 C C . ILE A 1 180 ? -13.961 4.981 -17.690 1.00 82.25 180 ILE A C 1
ATOM 1459 O O . ILE A 1 180 ? -15.193 4.902 -17.717 1.00 82.25 180 ILE A O 1
ATOM 1463 N N . MET A 1 181 ? -13.286 5.118 -16.547 1.00 80.69 181 MET A N 1
ATOM 1464 C CA . MET A 1 181 ? -13.956 5.195 -15.252 1.00 80.69 181 MET A CA 1
ATOM 1465 C C . MET A 1 181 ? -14.800 6.463 -15.133 1.00 80.69 181 MET A C 1
ATOM 1467 O O . MET A 1 181 ? -15.963 6.363 -14.747 1.00 80.69 181 MET A O 1
ATOM 1471 N N . GLU A 1 182 ? -14.269 7.632 -15.493 1.00 85.50 182 GLU A N 1
ATOM 1472 C CA . GLU A 1 182 ? -14.996 8.907 -15.488 1.00 85.50 182 GLU A CA 1
ATOM 1473 C C . GLU A 1 182 ? -16.255 8.841 -16.350 1.00 85.50 182 GLU A C 1
ATOM 1475 O O . GLU A 1 182 ? -17.336 9.154 -15.854 1.00 85.50 182 GLU A O 1
ATOM 1480 N N . ASN A 1 183 ? -16.152 8.331 -17.578 1.00 88.62 183 ASN A N 1
ATOM 1481 C CA . ASN A 1 183 ? -17.298 8.128 -18.462 1.00 88.62 183 ASN A CA 1
ATOM 1482 C C . ASN A 1 183 ? -18.328 7.192 -17.819 1.00 88.62 183 ASN A C 1
ATOM 1484 O O . ASN A 1 183 ? -19.516 7.507 -17.762 1.00 88.62 183 ASN A O 1
ATOM 1488 N N . LYS A 1 184 ? -17.886 6.071 -17.237 1.00 87.06 184 LYS A N 1
ATOM 1489 C CA . LYS A 1 184 ? -18.771 5.145 -16.514 1.00 87.06 184 LYS A CA 1
ATOM 1490 C C . LYS A 1 184 ? -19.453 5.806 -15.312 1.00 87.06 184 LYS A C 1
ATOM 1492 O O . LYS A 1 184 ? -20.593 5.463 -15.008 1.00 87.06 184 LYS A O 1
ATOM 1497 N N . TYR A 1 185 ? -18.778 6.718 -14.610 1.00 84.44 185 TYR A N 1
ATOM 1498 C CA . TYR A 1 185 ? -19.352 7.476 -13.494 1.00 84.44 185 TYR A CA 1
ATOM 1499 C C . TYR A 1 185 ? -20.338 8.550 -13.962 1.00 84.44 185 TYR A C 1
ATOM 1501 O O . TYR A 1 185 ? -21.372 8.713 -13.320 1.00 84.44 185 TYR A O 1
ATOM 1509 N N . GLN A 1 186 ? -20.051 9.242 -15.066 1.00 90.44 186 GLN A N 1
ATOM 1510 C CA . GLN A 1 186 ? -20.941 10.242 -15.664 1.00 90.44 186 GLN A CA 1
ATOM 1511 C C . GLN A 1 186 ? -22.234 9.616 -16.195 1.00 90.44 186 GLN A C 1
ATOM 1513 O O . GLN A 1 186 ? -23.297 10.217 -16.083 1.00 90.44 186 GLN A O 1
ATOM 1518 N N . LEU A 1 187 ? -22.156 8.386 -16.708 1.00 92.69 187 LEU A N 1
ATOM 1519 C CA . LEU A 1 187 ? -23.309 7.618 -17.181 1.00 92.69 187 LEU A CA 1
ATOM 1520 C C . LEU A 1 187 ? -24.136 6.983 -16.053 1.00 92.69 187 LEU A C 1
ATOM 1522 O O . LEU A 1 187 ? -25.140 6.324 -16.331 1.00 92.69 187 LEU A O 1
ATOM 1526 N N . ARG A 1 188 ? -23.738 7.125 -14.781 1.00 88.56 188 ARG A N 1
ATOM 1527 C CA . ARG A 1 188 ? -24.550 6.590 -13.683 1.00 88.56 188 ARG A CA 1
ATOM 1528 C C . ARG A 1 188 ? -25.884 7.334 -13.634 1.00 88.56 188 ARG A C 1
ATOM 1530 O O . ARG A 1 188 ? -25.886 8.563 -13.695 1.00 88.56 188 ARG A O 1
ATOM 1537 N N . PRO A 1 189 ? -27.011 6.619 -13.466 1.00 90.31 189 PRO A N 1
ATOM 1538 C CA . PRO A 1 189 ? -28.287 7.276 -13.245 1.00 90.31 189 PRO A CA 1
ATOM 1539 C C . PRO A 1 189 ? -28.184 8.200 -12.029 1.00 90.31 189 PRO A C 1
ATOM 1541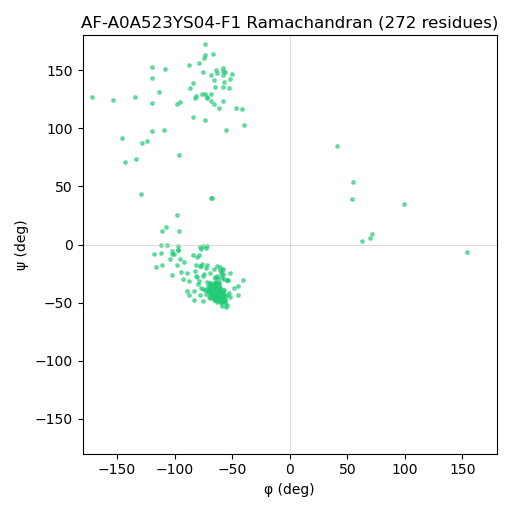 O O . PRO A 1 189 ? -27.435 7.927 -11.081 1.00 90.31 189 PRO A O 1
ATOM 1544 N N . ALA A 1 190 ? -28.940 9.299 -12.064 1.00 85.62 190 ALA A N 1
ATOM 1545 C CA . ALA A 1 190 ? -29.045 10.205 -10.930 1.00 85.62 190 ALA A CA 1
ATOM 1546 C C . ALA A 1 190 ? -29.376 9.412 -9.655 1.00 85.62 190 ALA A C 1
ATOM 1548 O O . ALA A 1 190 ? -30.051 8.380 -9.714 1.00 85.62 190 ALA A O 1
ATOM 1549 N N . LYS A 1 191 ? -28.865 9.873 -8.504 1.00 84.06 191 LYS A N 1
ATOM 1550 C CA . LYS A 1 191 ? -29.059 9.202 -7.210 1.00 84.06 191 LYS A CA 1
ATOM 1551 C C . LYS A 1 191 ? -30.535 8.827 -7.048 1.00 84.06 191 LYS A C 1
ATOM 1553 O O . LYS A 1 191 ? -31.379 9.714 -7.000 1.00 84.06 191 LYS A O 1
ATOM 1558 N N . ALA A 1 192 ? -30.817 7.525 -6.948 1.00 80.81 192 ALA A N 1
ATOM 1559 C CA . ALA A 1 192 ? -32.187 7.015 -6.852 1.00 80.81 192 ALA A CA 1
ATOM 1560 C C . ALA A 1 192 ? -32.932 7.578 -5.632 1.00 80.81 192 ALA A C 1
ATOM 1562 O O . ALA A 1 192 ? -34.148 7.731 -5.657 1.00 80.81 192 ALA A O 1
ATOM 1563 N N . LEU A 1 193 ? -32.187 7.911 -4.575 1.00 83.25 193 LEU A N 1
ATOM 1564 C CA . LEU A 1 193 ? -32.692 8.547 -3.370 1.00 83.25 193 LEU A CA 1
ATOM 1565 C C . LEU A 1 193 ? -31.754 9.689 -2.975 1.00 83.25 193 LEU A C 1
ATOM 1567 O O . LEU A 1 193 ? -30.540 9.504 -2.828 1.00 83.25 193 LEU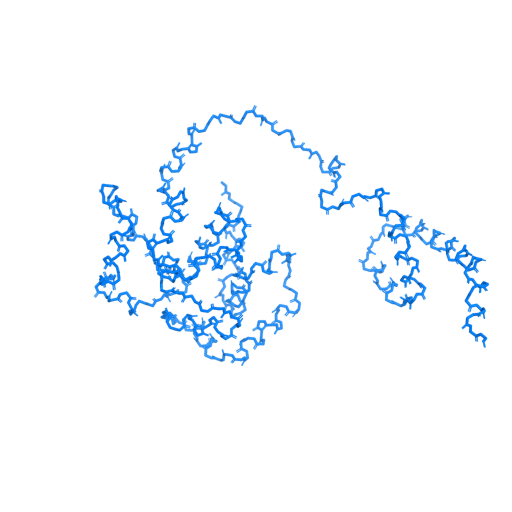 A O 1
ATOM 1571 N N . ALA A 1 194 ? -32.319 10.879 -2.793 1.00 84.06 194 ALA A N 1
ATOM 1572 C CA . ALA A 1 194 ? -31.644 11.951 -2.084 1.00 84.06 194 ALA A CA 1
ATOM 1573 C C . ALA A 1 194 ? -31.661 11.592 -0.595 1.00 84.06 194 ALA A C 1
ATOM 1575 O O . ALA A 1 194 ? -32.710 11.627 0.043 1.00 84.06 194 ALA A O 1
ATOM 1576 N N . PHE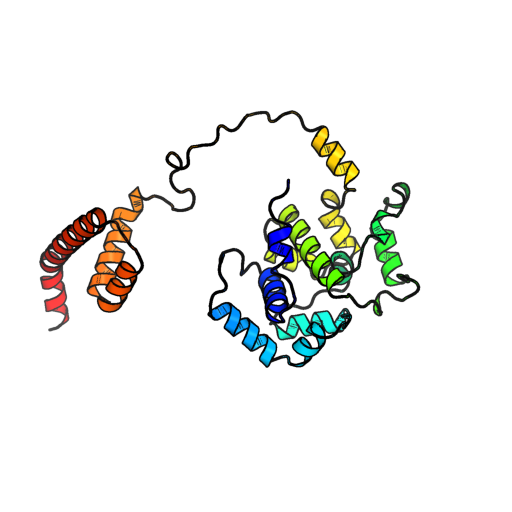 A 1 195 ? -30.510 11.206 -0.043 1.00 81.62 195 PHE A N 1
ATOM 1577 C CA . PHE A 1 195 ? -30.383 11.066 1.404 1.00 81.62 195 PHE A CA 1
ATOM 1578 C C . PHE A 1 195 ? -30.627 12.436 2.031 1.00 81.62 195 PHE A C 1
ATOM 1580 O O . PHE A 1 195 ? -29.876 13.376 1.759 1.00 81.62 195 PHE A O 1
ATOM 1587 N N . GLN A 1 196 ? -31.674 12.552 2.846 1.00 83.62 196 GLN A N 1
ATOM 1588 C CA . GLN A 1 196 ? -31.786 13.699 3.730 1.00 83.62 196 GLN A CA 1
ATOM 1589 C C . GLN A 1 196 ? -30.680 13.562 4.780 1.00 83.62 196 GLN A C 1
ATOM 1591 O O . GLN A 1 196 ? -30.576 12.499 5.401 1.00 83.62 196 GLN A O 1
ATOM 1596 N N . PRO A 1 197 ? -29.795 14.563 4.928 1.00 82.50 197 PRO A N 1
ATOM 1597 C CA . PRO A 1 197 ? -28.811 14.540 5.995 1.00 82.50 197 PRO A CA 1
ATOM 1598 C C . PRO A 1 197 ? -29.566 14.436 7.319 1.00 82.50 197 PRO A C 1
ATOM 1600 O O . PRO A 1 197 ? -30.449 15.243 7.594 1.00 82.50 197 PRO A O 1
ATOM 1603 N N . ILE A 1 198 ? -29.250 13.410 8.103 1.00 80.94 198 ILE A N 1
ATOM 1604 C CA . ILE A 1 198 ? -29.782 13.278 9.455 1.00 80.94 198 ILE A CA 1
ATOM 1605 C C . ILE A 1 198 ? -29.047 14.319 10.300 1.00 80.94 198 ILE A C 1
ATOM 1607 O O . ILE A 1 198 ? -27.815 14.399 10.227 1.00 80.94 198 ILE A O 1
ATOM 1611 N N . ASP A 1 199 ? -29.782 15.134 11.055 1.00 82.31 199 ASP A N 1
ATOM 1612 C CA . ASP A 1 199 ? -29.170 16.066 11.998 1.00 82.31 199 ASP A CA 1
ATOM 1613 C C . ASP A 1 199 ? -28.292 15.275 12.981 1.00 82.31 199 ASP A C 1
ATOM 1615 O O . ASP A 1 199 ? -28.652 14.181 13.423 1.00 82.31 199 ASP A O 1
ATOM 1619 N N . GLY A 1 200 ? -27.122 15.812 13.330 1.00 71.06 200 GLY A N 1
ATOM 1620 C CA . GLY A 1 200 ? -26.225 15.167 14.289 1.00 71.06 200 GLY A CA 1
ATOM 1621 C C . GLY A 1 200 ? -26.884 14.922 15.653 1.00 71.06 200 GLY A C 1
ATOM 1622 O O . GLY A 1 200 ? -26.497 13.986 16.353 1.00 71.06 200 GLY A O 1
ATOM 1623 N N . ASN A 1 201 ? -27.897 15.719 16.005 1.00 74.62 201 ASN A N 1
ATOM 1624 C CA . ASN A 1 201 ? -28.712 15.553 17.208 1.00 74.62 201 ASN A CA 1
ATOM 1625 C C . ASN A 1 201 ? -29.714 14.391 17.104 1.00 74.62 201 ASN A C 1
ATOM 1627 O O . ASN A 1 201 ? -30.081 13.821 18.130 1.00 74.62 201 ASN A O 1
ATOM 1631 N N . ASP A 1 202 ? -30.113 14.016 15.886 1.00 71.69 202 ASP A N 1
ATOM 1632 C CA . ASP A 1 202 ? -31.050 12.919 15.615 1.00 71.69 202 ASP A CA 1
ATOM 1633 C C . ASP A 1 202 ? -30.327 11.580 15.394 1.00 71.69 202 ASP A C 1
ATOM 1635 O O . ASP A 1 202 ? -30.927 10.504 15.467 1.00 71.69 202 ASP A O 1
ATOM 1639 N N . THR A 1 203 ? -29.011 11.615 15.159 1.00 61.06 203 THR A N 1
ATOM 1640 C CA . THR A 1 203 ? -28.183 10.409 15.120 1.00 61.06 203 THR A CA 1
ATOM 1641 C C . THR A 1 203 ? -27.737 9.986 16.517 1.00 61.06 203 THR A C 1
ATOM 1643 O O . THR A 1 203 ? -26.849 10.583 17.124 1.00 61.06 203 THR A O 1
ATOM 1646 N N . TRP A 1 204 ? -28.281 8.874 17.005 1.00 57.19 204 TRP A N 1
ATOM 1647 C CA . TRP A 1 204 ? -27.703 8.152 18.137 1.00 57.19 204 TRP A CA 1
ATOM 1648 C C . TRP A 1 204 ? -26.345 7.592 17.696 1.00 57.19 204 TRP A C 1
ATOM 1650 O O . TRP A 1 204 ? -26.287 6.862 16.710 1.00 57.19 204 TRP A O 1
ATOM 1660 N N . LEU A 1 205 ? -25.258 7.978 18.380 1.00 55.69 205 LEU A N 1
ATOM 1661 C CA . LEU A 1 205 ? -23.860 7.663 18.036 1.00 55.69 205 LEU A CA 1
ATOM 1662 C C . LEU A 1 205 ? -23.691 6.214 17.514 1.00 55.69 205 LEU A C 1
ATOM 1664 O O . LEU A 1 205 ? -23.630 5.282 18.317 1.00 55.69 205 LEU A O 1
ATOM 1668 N N . PRO A 1 206 ? -23.546 6.004 16.191 1.00 48.62 206 PRO A N 1
ATOM 1669 C CA . PRO A 1 206 ? -23.685 4.684 15.562 1.00 48.62 206 PRO A CA 1
ATOM 1670 C C . PRO A 1 206 ? -22.530 3.711 15.860 1.00 48.62 206 PRO A C 1
ATOM 1672 O O . PRO A 1 206 ? -22.549 2.570 15.408 1.00 48.62 206 PRO A O 1
ATOM 1675 N N . GLY A 1 207 ? -21.521 4.140 16.625 1.00 50.28 207 GLY A N 1
ATOM 1676 C CA . GLY A 1 207 ? -20.405 3.303 17.076 1.00 50.28 207 GLY A CA 1
ATOM 1677 C C . GLY A 1 207 ? -20.516 2.795 18.517 1.00 50.28 207 GLY A C 1
ATOM 1678 O O . GLY A 1 207 ? -19.700 1.971 18.921 1.00 50.28 207 GLY A O 1
ATOM 1679 N N . TYR A 1 208 ? -21.496 3.261 19.297 1.00 48.19 208 TYR A N 1
ATOM 1680 C CA . TYR A 1 208 ? -21.713 2.786 20.661 1.00 48.19 208 TYR A CA 1
ATOM 1681 C C . TYR A 1 208 ? -22.982 1.949 20.691 1.00 48.19 208 TYR A C 1
ATOM 1683 O O . TYR A 1 208 ? -24.094 2.466 20.747 1.00 48.19 208 TYR A O 1
ATOM 1691 N N . LEU A 1 209 ? -22.793 0.634 20.640 1.00 46.34 209 LEU A N 1
ATOM 1692 C CA . LEU A 1 209 ? -23.798 -0.333 21.056 1.00 46.34 209 LEU A CA 1
ATOM 1693 C C . LEU A 1 209 ? -24.475 0.149 22.354 1.00 46.34 209 LEU A C 1
ATOM 1695 O O . LEU A 1 209 ? -23.818 0.336 23.373 1.00 46.34 209 LEU A O 1
ATOM 1699 N N . SER A 1 210 ? -25.780 0.403 22.231 1.00 44.03 210 SER A N 1
ATOM 1700 C CA . SER A 1 210 ? -26.824 0.438 23.259 1.00 44.03 210 SER A CA 1
ATOM 1701 C C . SER A 1 210 ? -26.488 1.092 24.606 1.00 44.03 210 SER A C 1
ATOM 1703 O O . SER A 1 210 ? -26.281 0.416 25.612 1.00 44.03 210 SER A O 1
ATOM 1705 N N . ALA A 1 211 ? -26.638 2.419 24.676 1.00 47.09 211 ALA A N 1
ATOM 1706 C CA . ALA A 1 211 ? -26.826 3.127 25.948 1.00 47.09 211 ALA A CA 1
ATOM 1707 C C . ALA A 1 211 ? -27.856 2.454 26.896 1.00 47.09 211 ALA A C 1
ATOM 1709 O O . ALA A 1 211 ? -27.573 2.397 28.088 1.00 47.09 211 ALA A O 1
ATOM 1710 N N . PRO A 1 212 ? -28.968 1.837 26.431 1.00 50.22 212 PRO A N 1
ATOM 1711 C CA . PRO A 1 212 ? -29.904 1.192 27.355 1.00 50.22 212 PRO A CA 1
ATOM 1712 C C . PRO A 1 212 ? -29.363 -0.074 28.039 1.00 50.22 212 PRO A C 1
ATOM 1714 O O . PRO A 1 212 ? -29.832 -0.411 29.117 1.00 50.22 212 PRO A O 1
ATOM 1717 N N . SER A 1 213 ? -28.383 -0.781 27.454 1.00 47.91 213 SER A N 1
ATOM 1718 C CA . SER A 1 213 ? -27.781 -1.978 28.077 1.00 47.91 213 SER A CA 1
ATOM 1719 C C . SER A 1 213 ? -26.472 -1.681 28.813 1.00 47.91 213 SER A C 1
ATOM 1721 O O . SER A 1 213 ? -25.873 -2.578 29.404 1.00 47.91 213 SER A O 1
ATOM 1723 N N . LEU A 1 214 ? -25.987 -0.441 28.732 1.00 51.16 214 LEU A N 1
ATOM 1724 C CA . LEU A 1 214 ? -24.771 0.013 29.397 1.00 51.16 214 LEU A CA 1
ATOM 1725 C C . LEU A 1 214 ? -25.057 0.677 30.735 1.00 51.16 214 LEU A C 1
ATOM 1727 O O . LEU A 1 214 ? -24.100 0.850 31.480 1.00 51.16 214 LEU A O 1
ATOM 1731 N N . ASP A 1 215 ? -26.301 1.014 31.073 1.00 57.25 215 ASP A N 1
ATOM 1732 C CA . ASP A 1 215 ? -26.578 1.633 32.369 1.00 57.25 215 ASP A CA 1
ATOM 1733 C C . ASP A 1 215 ? -26.244 0.676 33.515 1.00 57.25 215 ASP A C 1
ATOM 1735 O O . ASP A 1 215 ? -25.509 1.078 34.410 1.00 57.25 215 ASP A O 1
ATOM 1739 N N . ASP A 1 216 ? -26.617 -0.604 33.435 1.00 55.34 216 ASP A N 1
ATOM 1740 C CA . ASP A 1 216 ? -26.313 -1.566 34.504 1.00 55.34 216 ASP A CA 1
ATOM 1741 C C . ASP A 1 216 ? -24.855 -2.051 34.468 1.00 55.34 216 ASP A C 1
ATOM 1743 O O . ASP A 1 216 ? -24.172 -2.086 35.493 1.00 55.34 216 ASP A O 1
ATOM 1747 N N . ALA A 1 217 ? -24.321 -2.373 33.284 1.00 52.94 217 ALA A N 1
ATOM 1748 C CA . ALA A 1 217 ? -22.960 -2.900 33.156 1.00 52.94 217 ALA A CA 1
ATOM 1749 C C . ALA A 1 217 ? -21.877 -1.818 33.334 1.00 52.94 217 ALA A C 1
ATOM 1751 O O . ALA A 1 217 ? -20.853 -2.070 33.975 1.00 52.94 217 ALA A O 1
ATOM 1752 N N . SER A 1 218 ? -22.098 -0.595 32.827 1.00 60.69 218 SER A N 1
ATOM 1753 C CA . SER A 1 218 ? -21.209 0.537 33.136 1.00 60.69 218 SER A CA 1
ATOM 1754 C C . SER A 1 218 ? -21.303 0.880 34.607 1.00 60.69 218 SER A C 1
ATOM 1756 O O . SER A 1 218 ? -20.278 1.174 35.209 1.00 60.69 218 SER A O 1
ATOM 1758 N N . TYR A 1 219 ? -22.498 0.825 35.201 1.00 62.31 219 TYR A N 1
ATOM 1759 C CA . TYR A 1 219 ? -22.671 1.090 36.622 1.00 62.31 219 TYR A CA 1
ATOM 1760 C C . TYR A 1 219 ? -21.895 0.093 37.492 1.00 62.31 219 TYR A C 1
ATOM 1762 O O . TYR A 1 219 ? -21.129 0.526 38.351 1.00 62.31 219 TYR A O 1
ATOM 1770 N N . LEU A 1 220 ? -21.992 -1.213 37.222 1.00 61.81 220 LEU A N 1
ATOM 1771 C CA . LEU A 1 220 ? -21.213 -2.236 37.928 1.00 61.81 220 LEU A CA 1
ATOM 1772 C C . LEU A 1 220 ? -19.703 -2.053 37.732 1.00 61.81 220 LEU A C 1
ATOM 1774 O O . LEU A 1 220 ? -18.939 -2.193 38.686 1.00 61.81 220 LEU A O 1
ATOM 1778 N N . LEU A 1 221 ? -19.261 -1.673 36.530 1.00 65.69 221 LEU A N 1
ATOM 1779 C CA . LEU A 1 221 ? -17.852 -1.382 36.263 1.00 65.69 221 LEU A CA 1
ATOM 1780 C C . LEU A 1 221 ? -17.378 -0.119 37.002 1.00 65.69 221 LEU A C 1
ATOM 1782 O O . LEU A 1 221 ? -16.287 -0.108 37.567 1.00 65.69 221 LEU A O 1
ATOM 1786 N N . HIS A 1 222 ? -18.196 0.935 37.033 1.00 65.31 222 HIS A N 1
ATOM 1787 C CA . HIS A 1 222 ? -17.928 2.171 37.767 1.00 65.31 222 HIS A CA 1
ATOM 1788 C C . HIS A 1 222 ? -17.874 1.917 39.281 1.00 65.31 222 HIS A C 1
ATOM 1790 O O . HIS A 1 222 ? -16.943 2.383 39.937 1.00 65.31 222 HIS A O 1
ATOM 1796 N N . ALA A 1 223 ? -18.805 1.128 39.823 1.00 64.38 223 ALA A N 1
ATOM 1797 C CA . ALA A 1 223 ? -18.822 0.716 41.222 1.00 64.38 223 ALA A CA 1
ATOM 1798 C C . ALA A 1 223 ? -17.582 -0.126 41.568 1.00 64.38 223 ALA A C 1
ATOM 1800 O O . ALA A 1 223 ? -16.844 0.220 42.493 1.00 64.38 223 ALA A O 1
ATOM 1801 N N . ALA A 1 224 ? -17.272 -1.150 40.768 1.00 69.00 224 ALA A N 1
ATOM 1802 C CA . ALA A 1 224 ? -16.106 -2.007 40.972 1.00 69.00 224 ALA A CA 1
ATOM 1803 C C . ALA A 1 224 ? -14.782 -1.229 40.887 1.00 69.00 224 ALA A C 1
ATOM 1805 O O . ALA A 1 224 ? -13.900 -1.422 41.722 1.00 69.00 224 ALA A O 1
ATOM 1806 N N . LEU A 1 225 ? -14.635 -0.312 39.924 1.00 61.97 225 LEU A N 1
ATOM 1807 C CA . LEU A 1 225 ? -13.442 0.535 39.812 1.00 61.97 225 LEU A CA 1
ATOM 1808 C C . LEU A 1 225 ? -13.334 1.545 40.959 1.00 61.97 225 LEU A C 1
ATOM 1810 O O . LEU A 1 225 ? -12.228 1.771 41.449 1.00 61.97 225 LEU A O 1
ATOM 1814 N N . SER A 1 226 ? -14.453 2.118 41.414 1.00 70.81 226 SER A N 1
ATOM 1815 C CA . SER A 1 226 ? -14.454 3.041 42.556 1.00 70.81 226 SER A CA 1
ATOM 1816 C C . SER A 1 226 ? -14.058 2.357 43.868 1.00 70.81 226 SER A C 1
ATOM 1818 O O . SER A 1 226 ? -13.392 2.979 44.692 1.00 70.81 226 SER A O 1
ATOM 1820 N N . TYR A 1 227 ? -14.409 1.076 44.028 1.00 69.94 227 TYR A N 1
ATOM 1821 C CA . TYR A 1 227 ? -14.110 0.284 45.219 1.00 69.94 227 TYR A CA 1
ATOM 1822 C C . TYR A 1 227 ? -12.697 -0.315 45.190 1.00 69.94 227 TYR A C 1
ATOM 1824 O O . TYR A 1 227 ? -11.949 -0.189 46.154 1.00 69.94 227 TYR A O 1
ATOM 1832 N N . LEU A 1 228 ? -12.297 -0.932 44.072 1.00 62.38 228 LEU A N 1
ATOM 1833 C CA . LEU A 1 228 ? -11.018 -1.642 43.9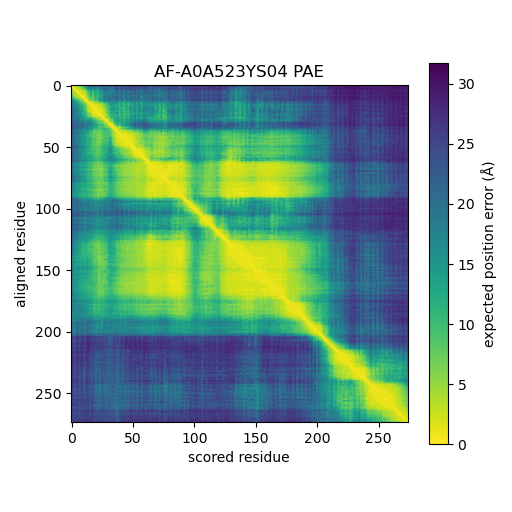65 1.00 62.38 228 LEU A CA 1
ATOM 1834 C C . LEU A 1 228 ? -9.826 -0.701 43.742 1.00 62.38 228 LEU A C 1
ATOM 1836 O O . LEU A 1 228 ? -8.721 -1.006 44.186 1.00 62.38 228 LEU A O 1
ATOM 1840 N N . ARG A 1 229 ? -10.011 0.418 43.019 1.00 75.31 229 ARG A N 1
ATOM 1841 C CA . ARG A 1 229 ? -8.921 1.344 42.634 1.00 75.31 229 ARG A CA 1
ATOM 1842 C C . ARG A 1 229 ? -9.366 2.819 42.657 1.00 75.31 229 ARG A C 1
ATOM 1844 O O . ARG A 1 229 ? -9.436 3.469 41.608 1.00 75.31 229 ARG A O 1
ATOM 1851 N N . PRO A 1 230 ? -9.596 3.400 43.851 1.00 74.88 230 PRO A N 1
ATOM 1852 C CA . PRO A 1 230 ? -10.180 4.738 43.991 1.00 74.88 230 PRO A CA 1
ATOM 1853 C C . PRO A 1 230 ? -9.344 5.847 43.330 1.00 74.88 230 PRO A C 1
ATOM 1855 O O . PRO A 1 230 ? -9.887 6.769 42.719 1.00 74.88 230 PRO A O 1
ATOM 1858 N N . ALA A 1 231 ? -8.013 5.756 43.417 1.00 75.19 231 ALA A N 1
ATOM 1859 C CA . ALA A 1 231 ? -7.103 6.774 42.891 1.00 75.19 231 ALA A CA 1
ATOM 1860 C C . ALA A 1 231 ? -7.100 6.840 41.351 1.00 75.19 231 ALA A C 1
ATOM 1862 O O . ALA A 1 231 ? -7.132 7.930 40.777 1.00 75.19 231 ALA A O 1
ATOM 1863 N N . GLU A 1 232 ? -7.109 5.688 40.674 1.00 72.81 232 GLU A N 1
ATOM 1864 C CA . GLU A 1 232 ? -7.165 5.612 39.207 1.00 72.81 232 GLU A CA 1
ATOM 1865 C C . GLU A 1 232 ? -8.524 6.083 38.683 1.00 72.81 232 GLU A C 1
ATOM 1867 O O . GLU A 1 232 ? -8.608 6.812 37.691 1.00 72.81 232 GLU A O 1
ATOM 1872 N N . TYR A 1 233 ? -9.594 5.734 39.397 1.00 70.62 233 TYR A N 1
ATOM 1873 C CA . TYR A 1 233 ? -10.947 6.143 39.054 1.00 70.62 233 TYR A CA 1
ATOM 1874 C C . TYR A 1 233 ? -11.126 7.670 39.093 1.00 70.62 233 TYR A C 1
ATOM 1876 O O . TYR A 1 233 ? -11.649 8.271 38.150 1.00 70.62 233 TYR A O 1
ATOM 1884 N N . GLN A 1 234 ? -10.596 8.326 40.129 1.00 71.75 234 GLN A N 1
ATOM 1885 C CA . GLN A 1 234 ? -10.595 9.789 40.239 1.00 71.75 234 GLN A CA 1
ATOM 1886 C C . GLN A 1 234 ? -9.825 10.470 39.094 1.00 71.75 234 GLN A C 1
ATOM 1888 O O . GLN A 1 234 ? -10.226 11.534 38.617 1.00 71.75 234 GLN A O 1
ATOM 1893 N N . GLN A 1 235 ? -8.747 9.860 38.587 1.00 71.69 235 GLN A N 1
ATOM 1894 C CA . GLN A 1 235 ? -8.031 10.387 37.419 1.00 71.69 235 GLN A CA 1
ATOM 1895 C C . GLN A 1 235 ? -8.847 10.279 36.123 1.00 71.69 235 GLN A C 1
ATOM 1897 O O . GLN A 1 235 ? -8.793 11.189 35.293 1.00 71.69 235 GLN A O 1
ATOM 1902 N N . ILE A 1 236 ? -9.618 9.201 35.944 1.00 68.62 236 ILE A N 1
ATOM 1903 C CA . ILE A 1 236 ? -10.510 9.018 34.787 1.00 68.62 236 ILE A CA 1
ATOM 1904 C C . ILE A 1 236 ? -11.618 10.076 34.793 1.00 68.62 236 ILE A C 1
ATOM 1906 O O . ILE A 1 236 ? -11.884 10.690 33.756 1.00 68.62 236 ILE A O 1
ATOM 1910 N N . LEU A 1 237 ? -12.219 10.334 35.960 1.00 63.50 237 LEU A N 1
ATOM 1911 C CA . LEU A 1 237 ? -13.244 11.366 36.116 1.00 63.50 237 LEU A CA 1
ATOM 1912 C C . LEU A 1 237 ? -12.697 12.764 35.820 1.00 63.50 237 LEU A C 1
ATOM 1914 O O . LEU A 1 237 ? -13.331 13.494 35.073 1.00 63.50 237 LEU A O 1
ATOM 1918 N N . ARG A 1 238 ? -11.493 13.112 36.295 1.00 66.12 238 ARG A N 1
ATOM 1919 C CA . ARG A 1 238 ? -10.857 14.419 36.019 1.00 66.12 238 ARG A CA 1
ATOM 1920 C C . ARG A 1 238 ? -10.570 14.678 34.537 1.00 66.12 238 ARG A C 1
ATOM 1922 O O . ARG A 1 238 ? -10.521 15.833 34.120 1.00 66.12 238 ARG A O 1
ATOM 1929 N N . LYS A 1 239 ? -10.341 13.627 33.741 1.00 69.25 239 LYS A N 1
ATOM 1930 C CA . LYS A 1 239 ? -10.093 13.747 32.291 1.00 69.25 239 LYS A CA 1
ATOM 1931 C C . LYS A 1 239 ? -11.366 14.037 31.502 1.00 69.25 239 LYS A C 1
ATOM 1933 O O . LYS A 1 239 ? -11.300 14.652 30.440 1.00 69.25 239 LYS A O 1
ATOM 1938 N N . ARG A 1 240 ? -12.524 13.619 32.011 1.00 60.88 240 ARG A N 1
ATOM 1939 C CA . ARG A 1 240 ? -13.817 14.037 31.476 1.00 60.88 240 ARG A CA 1
ATOM 1940 C C . ARG A 1 240 ? -14.110 15.400 32.106 1.00 60.88 240 ARG A C 1
ATOM 1942 O O . ARG A 1 240 ? -14.043 15.538 33.315 1.00 60.88 240 ARG A O 1
ATOM 1949 N N . LYS A 1 241 ? -14.391 16.438 31.317 1.00 53.22 241 LYS A N 1
ATOM 1950 C CA . LYS A 1 241 ? -14.901 17.718 31.844 1.00 53.22 241 LYS A CA 1
ATOM 1951 C C . LYS A 1 241 ? -16.427 17.723 31.720 1.00 53.22 241 LYS A C 1
ATOM 1953 O O . LYS A 1 241 ? -16.938 18.309 30.766 1.00 53.22 241 LYS A O 1
ATOM 1958 N N . PRO A 1 242 ? -17.185 17.028 32.585 1.00 64.00 242 PRO A N 1
ATOM 1959 C CA . PRO A 1 242 ? -18.628 17.184 32.587 1.00 64.00 242 PRO A CA 1
ATOM 1960 C C . PRO A 1 242 ? -18.980 18.620 32.980 1.00 64.00 242 PRO A C 1
ATOM 1962 O O . PRO A 1 242 ? -18.262 19.291 33.724 1.00 64.00 242 PRO A O 1
ATOM 1965 N N . THR A 1 243 ? -20.108 19.103 32.471 1.00 76.50 243 THR A N 1
ATOM 1966 C CA . THR A 1 243 ? -20.702 20.345 32.961 1.00 76.50 243 THR A CA 1
ATOM 1967 C C . THR A 1 243 ? -20.976 20.217 34.464 1.00 76.50 243 THR A C 1
ATOM 1969 O O . THR A 1 243 ? -21.256 19.119 34.950 1.00 76.50 243 THR A O 1
ATOM 1972 N N . LYS A 1 244 ? -20.914 21.331 35.211 1.00 74.38 244 LYS A N 1
ATOM 1973 C CA . LYS A 1 244 ? -21.133 21.346 36.675 1.00 74.38 244 LYS A CA 1
ATOM 1974 C C . LYS A 1 244 ? -22.400 20.589 37.094 1.00 74.38 244 LYS A C 1
ATOM 1976 O O . LYS A 1 244 ? -22.391 19.872 38.088 1.00 74.38 244 LYS A O 1
ATOM 1981 N N . GLU A 1 245 ? -23.460 20.698 36.298 1.00 73.38 245 GLU A N 1
ATOM 1982 C CA . GLU A 1 245 ? -24.729 20.011 36.541 1.00 73.38 245 GLU A CA 1
ATOM 1983 C C . GLU A 1 245 ? -24.629 18.482 36.387 1.00 73.38 245 GLU A C 1
ATOM 1985 O O . GLU A 1 245 ? -25.146 17.734 37.216 1.00 73.38 245 GLU A O 1
ATOM 1990 N N . LYS A 1 246 ? -23.913 17.997 35.361 1.00 70.88 246 LYS A N 1
ATOM 1991 C CA . LYS A 1 246 ? -23.681 16.559 35.154 1.00 70.88 246 LYS A CA 1
ATOM 1992 C C . LYS A 1 246 ? -22.757 15.976 36.226 1.00 70.88 246 LYS A C 1
ATOM 1994 O O . LYS A 1 246 ? -22.989 14.850 36.651 1.00 70.88 246 LYS A O 1
ATOM 1999 N N . GLN A 1 247 ? -21.764 16.741 36.689 1.00 73.81 247 GLN A N 1
ATOM 2000 C CA . GLN A 1 247 ? -20.887 16.326 37.791 1.00 73.81 247 GLN A CA 1
ATOM 2001 C C . GLN A 1 247 ? -21.673 16.178 39.099 1.00 73.81 247 GLN A C 1
ATOM 2003 O O . GLN A 1 247 ? -21.595 15.137 39.734 1.00 73.81 247 GLN A O 1
ATOM 2008 N N . SER A 1 248 ? -22.510 17.162 39.445 1.00 75.44 248 SER A N 1
ATOM 2009 C CA . SER A 1 248 ? -23.324 17.117 40.666 1.00 75.44 248 SER A CA 1
ATOM 2010 C C . SER A 1 248 ? -24.297 15.930 40.687 1.00 75.44 248 SER A C 1
ATOM 2012 O O . SER A 1 248 ? -24.403 15.240 41.700 1.00 75.44 248 SER A O 1
ATOM 2014 N N . LYS A 1 249 ? -24.955 15.634 39.555 1.00 76.00 249 LYS A N 1
ATOM 2015 C CA . LYS A 1 249 ? -25.822 14.449 39.417 1.00 76.00 249 LYS A CA 1
ATOM 2016 C C . LYS A 1 249 ? -25.037 13.138 39.545 1.00 76.00 249 LYS A C 1
ATOM 2018 O O . LYS A 1 249 ? -25.529 12.191 40.155 1.00 76.00 249 LYS A O 1
ATOM 2023 N N . LEU A 1 250 ? -23.824 13.082 38.990 1.00 73.62 250 LEU A N 1
ATOM 2024 C CA . LEU A 1 250 ? -22.955 11.909 39.080 1.00 73.62 250 LEU A CA 1
ATOM 2025 C C . LEU A 1 250 ? -22.462 11.675 40.514 1.00 73.62 250 LEU A C 1
ATOM 2027 O O . LEU A 1 250 ? -22.531 10.546 40.991 1.00 73.62 250 LEU A O 1
ATOM 2031 N N . ASP A 1 251 ? -22.031 12.728 41.211 1.00 78.31 251 ASP A N 1
ATOM 2032 C CA . ASP A 1 251 ? -21.534 12.649 42.589 1.00 78.31 251 ASP A CA 1
ATOM 2033 C C . ASP A 1 251 ? -22.636 12.185 43.553 1.00 78.31 251 ASP A C 1
ATOM 2035 O O . ASP A 1 251 ? -22.419 11.271 44.348 1.00 78.31 251 ASP A O 1
ATOM 2039 N N . ALA A 1 252 ? -23.851 12.735 43.423 1.00 81.12 252 ALA A N 1
ATOM 2040 C CA . ALA A 1 252 ? -25.007 12.306 44.213 1.00 81.12 252 ALA A CA 1
ATOM 2041 C C . ALA A 1 252 ? -25.332 10.818 43.992 1.00 81.12 252 ALA A C 1
ATOM 2043 O O . ALA A 1 252 ? -25.585 10.078 44.946 1.00 81.12 252 ALA A O 1
ATOM 2044 N N . LYS A 1 253 ? -25.268 10.364 42.734 1.00 76.38 253 LYS A N 1
ATOM 2045 C CA . LYS A 1 253 ? -25.535 8.972 42.362 1.00 76.38 253 LYS A CA 1
ATOM 2046 C C . LYS A 1 253 ? -24.444 8.025 42.887 1.00 76.38 253 LYS A C 1
ATOM 2048 O O . LYS A 1 253 ? -24.778 6.987 43.447 1.00 76.38 253 LYS A O 1
ATOM 2053 N N . ILE A 1 254 ? -23.162 8.396 42.795 1.00 75.81 254 ILE A N 1
ATOM 2054 C CA . ILE A 1 254 ? -22.043 7.626 43.376 1.00 75.81 254 ILE A CA 1
ATOM 2055 C C . ILE A 1 254 ? -22.189 7.509 44.899 1.00 75.81 254 ILE A C 1
ATOM 2057 O O . ILE A 1 254 ? -22.024 6.416 45.441 1.00 75.81 254 ILE A O 1
ATOM 2061 N N . SER A 1 255 ? -22.529 8.600 45.593 1.00 79.88 255 SER A N 1
ATOM 2062 C CA . SER A 1 255 ? -22.729 8.583 47.049 1.00 79.88 255 SER A CA 1
ATOM 2063 C C . SER A 1 255 ? -23.854 7.640 47.473 1.00 79.88 255 SER A C 1
ATOM 2065 O O . SER A 1 255 ? -23.661 6.840 48.388 1.00 79.88 255 SER A O 1
ATOM 2067 N N . MET A 1 256 ? -25.001 7.696 46.791 1.00 86.69 256 MET A N 1
ATOM 2068 C CA . MET A 1 256 ? -26.137 6.808 47.059 1.00 86.69 256 MET A CA 1
ATOM 2069 C C . MET A 1 256 ? -25.741 5.333 46.914 1.00 86.69 256 MET A C 1
ATOM 2071 O O . MET A 1 256 ? -26.034 4.508 47.774 1.00 86.69 256 MET A O 1
ATOM 2075 N N . LEU A 1 257 ? -25.006 5.018 45.852 1.00 69.12 257 LEU A N 1
ATOM 2076 C CA . LEU A 1 257 ? -24.675 3.649 45.474 1.00 69.12 257 LEU A CA 1
ATOM 2077 C C . LEU A 1 257 ? -23.538 3.067 46.316 1.00 69.12 257 LEU A C 1
ATOM 2079 O O . LEU A 1 257 ? -23.549 1.884 46.641 1.00 69.12 257 LEU A O 1
ATOM 2083 N N . THR A 1 258 ? -22.609 3.909 46.765 1.00 77.06 258 THR A N 1
ATOM 2084 C CA . THR A 1 258 ? -21.602 3.521 47.764 1.00 77.06 258 THR A CA 1
ATOM 2085 C C . THR A 1 258 ? -22.268 3.161 49.096 1.00 77.06 258 THR A C 1
ATOM 2087 O O . THR A 1 258 ? -21.884 2.179 49.730 1.00 77.06 258 THR A O 1
ATOM 2090 N N . ALA A 1 259 ? -23.296 3.914 49.506 1.00 81.06 259 ALA A N 1
ATOM 2091 C CA . ALA A 1 259 ? -24.062 3.614 50.715 1.00 81.06 259 ALA A CA 1
ATOM 2092 C C . ALA A 1 259 ? -24.868 2.308 50.579 1.00 81.06 259 ALA A C 1
ATOM 2094 O O . ALA A 1 259 ? -24.908 1.505 51.512 1.00 81.06 259 ALA A O 1
ATOM 2095 N N . GLU A 1 260 ? -25.464 2.063 49.412 1.00 77.88 260 GLU A N 1
ATOM 2096 C CA . GLU A 1 260 ? -26.235 0.847 49.133 1.00 77.88 260 GLU A CA 1
ATOM 2097 C C . GLU A 1 260 ? -25.341 -0.400 49.042 1.00 77.88 260 GLU A C 1
ATOM 2099 O O . GLU A 1 260 ? -25.623 -1.418 49.678 1.00 77.88 260 GLU A O 1
ATOM 2104 N N . ALA A 1 261 ? -24.196 -0.306 48.359 1.00 71.56 261 ALA A N 1
ATOM 2105 C CA . ALA A 1 261 ? -23.200 -1.372 48.320 1.00 71.56 261 ALA A CA 1
ATOM 2106 C C . ALA A 1 261 ? -22.657 -1.689 49.723 1.00 71.56 261 ALA A C 1
ATOM 2108 O O . ALA A 1 261 ? -22.582 -2.858 50.098 1.00 71.56 261 ALA A O 1
ATOM 2109 N N . ALA A 1 262 ? -22.362 -0.673 50.543 1.00 76.12 262 ALA A N 1
ATOM 2110 C CA . ALA A 1 262 ? -21.922 -0.876 51.925 1.00 76.12 262 ALA A CA 1
ATOM 2111 C C . ALA A 1 262 ? -22.975 -1.596 52.783 1.00 76.12 262 ALA A C 1
ATOM 2113 O O . ALA A 1 262 ? -22.611 -2.368 53.667 1.00 76.12 262 ALA A O 1
ATOM 2114 N N . LYS A 1 263 ? -24.268 -1.383 52.511 1.00 80.81 263 LYS A N 1
ATOM 2115 C CA . LYS A 1 263 ? -25.368 -2.057 53.210 1.00 80.81 263 LYS A CA 1
ATOM 2116 C C . LYS A 1 263 ? -25.492 -3.534 52.823 1.00 80.81 263 LYS A C 1
ATOM 2118 O O . LYS A 1 263 ? -25.778 -4.357 53.687 1.00 80.81 263 LYS A O 1
ATOM 2123 N N . HIS A 1 264 ? -25.281 -3.866 51.550 1.00 75.75 264 HIS A N 1
ATOM 2124 C CA . HIS A 1 264 ? -25.485 -5.224 51.034 1.00 75.75 264 HIS A CA 1
ATOM 2125 C C . HIS A 1 264 ? -24.231 -6.108 51.060 1.00 75.75 264 HIS A C 1
ATOM 2127 O O . HIS A 1 264 ? -24.356 -7.318 51.203 1.00 75.75 264 HIS A O 1
ATOM 2133 N N . TRP A 1 265 ? -23.032 -5.533 50.939 1.00 67.19 265 TRP A N 1
ATOM 2134 C CA . TRP A 1 265 ? -21.798 -6.303 50.747 1.00 67.19 265 TRP A CA 1
ATOM 2135 C C . TRP A 1 265 ? -20.950 -6.441 52.015 1.00 67.19 265 TRP A C 1
ATOM 2137 O O . TRP A 1 265 ? -20.244 -7.439 52.139 1.00 67.19 265 TRP A O 1
ATOM 2147 N N . ARG A 1 266 ? -21.041 -5.510 52.983 1.00 64.75 266 ARG A N 1
ATOM 2148 C CA . ARG A 1 266 ? -20.298 -5.617 54.260 1.00 64.75 266 ARG A CA 1
ATOM 2149 C C . ARG A 1 266 ? -20.497 -6.962 54.977 1.00 64.75 266 ARG A C 1
ATOM 2151 O O . ARG A 1 266 ? -19.487 -7.567 55.318 1.00 64.75 266 ARG A O 1
ATOM 2158 N N . PRO A 1 267 ? -21.725 -7.506 55.107 1.00 67.81 267 PRO A N 1
ATOM 2159 C CA . PRO A 1 267 ? -21.930 -8.778 55.807 1.00 67.81 267 PRO A CA 1
ATOM 2160 C C . PRO A 1 267 ? -21.229 -9.976 55.150 1.00 67.81 267 PRO A C 1
ATOM 2162 O O . PRO A 1 267 ? -20.904 -10.944 55.826 1.00 67.81 267 PRO A O 1
ATOM 2165 N N . HIS A 1 268 ? -21.002 -9.926 53.834 1.00 68.38 268 HIS A N 1
ATOM 2166 C CA . HIS A 1 268 ? -20.360 -11.009 53.084 1.00 68.38 268 HIS A CA 1
ATOM 2167 C C . HIS A 1 268 ? -18.835 -10.886 53.031 1.00 68.38 268 HIS A C 1
ATOM 2169 O O . HIS A 1 268 ? -18.154 -11.890 52.846 1.00 68.38 268 HIS A O 1
ATOM 2175 N N . ILE A 1 269 ? -18.302 -9.670 53.176 1.00 56.47 269 ILE A N 1
ATOM 2176 C CA . ILE A 1 269 ? -16.858 -9.409 53.162 1.00 56.47 269 ILE A CA 1
ATOM 2177 C C . ILE A 1 269 ? -16.254 -9.663 54.546 1.00 56.47 269 ILE A C 1
ATOM 2179 O O . ILE A 1 269 ? -15.188 -10.268 54.629 1.00 56.47 269 ILE A O 1
ATOM 2183 N N . ASP A 1 270 ? -16.948 -9.270 55.617 1.00 57.97 270 ASP A N 1
ATOM 2184 C CA . ASP A 1 270 ? -16.452 -9.452 56.986 1.00 57.97 270 ASP A CA 1
ATOM 2185 C C . ASP A 1 270 ? -16.340 -10.948 57.354 1.00 57.97 270 ASP A C 1
ATOM 2187 O O . ASP A 1 270 ? -15.383 -11.346 58.004 1.00 57.97 270 ASP A O 1
ATOM 2191 N N . GLY A 1 271 ? -17.223 -11.808 56.829 1.00 60.09 271 GLY A N 1
ATOM 2192 C CA . GLY A 1 271 ? -17.131 -13.268 57.000 1.00 60.09 271 GLY A CA 1
ATOM 2193 C C . GLY A 1 271 ? -16.078 -13.977 56.132 1.00 60.09 271 GLY A C 1
ATOM 2194 O O . GLY A 1 271 ? -15.927 -15.188 56.241 1.00 60.09 271 GLY A O 1
ATOM 2195 N N . PHE A 1 272 ? -15.383 -13.259 55.244 1.00 48.66 272 PHE A N 1
ATOM 2196 C CA . PHE A 1 272 ? -14.296 -13.796 54.409 1.00 48.66 272 PHE A CA 1
ATOM 2197 C C . PHE A 1 272 ? -12.902 -13.405 54.932 1.00 48.66 272 PHE A C 1
ATOM 2199 O O . PHE A 1 272 ? -11.896 -13.858 54.384 1.00 48.66 272 PHE A O 1
ATOM 2206 N N . LEU A 1 273 ? -12.845 -12.518 55.933 1.00 47.84 273 LEU A N 1
ATOM 2207 C CA . LEU A 1 273 ? -11.617 -11.978 56.526 1.00 47.84 273 LEU A CA 1
ATOM 2208 C C . LEU A 1 273 ? -11.375 -12.451 57.974 1.00 47.84 273 LEU A C 1
ATOM 2210 O O . LEU A 1 273 ? -10.353 -12.077 58.552 1.00 47.84 273 LEU A O 1
ATOM 2214 N N . GLU A 1 274 ? -12.273 -13.274 58.527 1.00 47.91 274 GLU A N 1
ATOM 2215 C CA . GLU A 1 274 ? -12.049 -14.119 59.716 1.00 47.91 274 GLU A CA 1
ATOM 2216 C C . GLU A 1 274 ? -11.538 -15.509 59.308 1.00 47.91 274 GLU A C 1
ATOM 2218 O O . GLU A 1 274 ? -10.628 -16.021 60.000 1.00 47.91 274 GLU A O 1
#

Mean predicted aligned error: 15.64 Å

Sequence (274 aa):
MNFREELIEDLVLTDPASTVLLIGYLRGDIAAAGGESASEKEYVNSCIRRAPQLKKMIKGNCRLSFAQFNELLLLIDKNRIGKGFFYYFFVPTESWFDLPADRIEKPLQIAEQLQESLYDGRPLASYNISKTEFRTGVIRFRGFAMLRYGNFRFAHKDLRNKTIAEICDVLQPFSSDKHIMENKYQLRPAKALAFQPIDGNDTWLPGYLSAPSLDDASYLLHAALSYLRPAEYQQILRKRKPTKEKQSKLDAKISMLTAEAAKHWRPHIDGFLE

Radius of gyration: 27.56 Å; Cα contacts (8 Å, |Δi|>4): 169; chains: 1; bounding box: 54×36×88 Å